Protein AF-A0A843Z276-F1 (afdb_monomer)

Mean predicted aligned error: 17.11 Å

Secondary structure (DSSP, 8-state):
--HHHHHHHHHHHTT--HHHHHHHTTS-HHHHHHHHTTSSPPPHHHHHHHHHHHT--HHHHHTTS-THHHHHHHHHHHHHHHHHHHHHHHHHHHHHHHHHHHHHHHHHHHT-HHHHTT-TT------B-PPPSS--EEEEEEEEEEE-TTS-EEEEEEEEEEEPPEEEEEESSTTS-EEEEEE--S-PPTTEEEP-

Solvent-accessible surface area (backbone atoms only — not comparable to full-atom values): 11685 Å² total; per-residue (Å²): 130,55,72,17,54,55,51,47,51,52,36,54,75,68,72,48,51,61,59,53,52,12,61,76,69,75,47,51,45,65,58,47,52,30,29,43,67,62,75,44,81,75,52,74,71,51,47,55,51,47,25,68,73,67,71,49,66,56,71,68,57,55,68,73,50,66,66,64,65,61,48,54,54,50,50,58,59,47,51,61,53,50,52,57,50,52,53,51,53,52,51,52,54,53,49,53,52,52,51,52,52,50,53,54,54,50,24,63,74,66,67,36,64,79,53,49,73,73,35,88,85,61,79,88,75,76,58,56,63,80,76,73,97,73,68,64,62,44,84,41,69,31,32,37,57,49,67,46,101,84,72,52,75,46,81,42,84,44,79,40,78,41,56,43,68,46,80,34,60,29,31,58,48,96,86,69,48,62,50,82,43,79,40,86,49,85,77,84,67,89,56,54,49,74,69,128

Radius of gyration: 43.84 Å; Cα contacts (8 Å, |Δi|>4): 193; chains: 1; bounding box: 76×53×104 Å

Organism: Leuconostoc mesenteroides (NCBI:txid1245)

InterPro domains:
  IPR001387 Cro/C1-type, helix-turn-helix domain [PF01381] (7-59)
  IPR001387 Cro/C1-type, helix-turn-helix domain [PS50943] (7-62)
  IPR001387 Cro/C1-type, helix-turn-helix domain [SM00530] (6-61)
  IPR001387 Cro/C1-type, helix-turn-helix domain [cd00093] (4-59)
  IPR010982 Lambda repressor-like, DNA-binding domain superfamily [G3DSA:1.10.260.40] (3-91)
  IPR010982 Lambda repressor-like, DNA-binding domain superfamily [SSF47413] (1-65)

Structure (mmCIF, N/CA/C/O backbone):
data_AF-A0A843Z276-F1
#
_entry.id   AF-A0A843Z276-F1
#
loop_
_atom_site.group_PDB
_atom_site.id
_atom_site.type_symbol
_atom_site.label_atom_id
_atom_site.label_alt_id
_atom_site.label_comp_id
_atom_site.label_asym_id
_atom_site.label_entity_id
_atom_site.label_seq_id
_atom_site.pdbx_PDB_ins_code
_atom_site.Cartn_x
_atom_site.Cartn_y
_atom_site.Cartn_z
_atom_site.occupancy
_atom_site.B_iso_or_equiv
_atom_site.auth_seq_id
_atom_site.auth_comp_id
_atom_site.auth_asym_id
_atom_site.auth_atom_id
_atom_site.pdbx_PDB_model_num
ATOM 1 N N . MET A 1 1 ? -23.378 10.997 48.181 1.00 51.12 1 MET A N 1
ATOM 2 C CA . MET A 1 1 ? -24.347 9.893 48.006 1.00 51.12 1 MET A CA 1
ATOM 3 C C . MET A 1 1 ? -23.808 9.032 46.883 1.00 51.12 1 MET A C 1
ATOM 5 O O . MET A 1 1 ? -23.080 9.591 46.081 1.00 51.12 1 MET A O 1
ATOM 9 N N . GLU A 1 2 ? -24.049 7.722 46.901 1.00 70.19 2 GLU A N 1
ATOM 10 C CA . GLU A 1 2 ? -23.648 6.828 45.801 1.00 70.19 2 GLU A CA 1
ATOM 11 C C . GLU A 1 2 ? -24.854 6.534 44.889 1.00 70.19 2 GLU A C 1
ATOM 13 O O . GLU A 1 2 ? -25.987 6.438 45.377 1.00 70.19 2 GLU A O 1
ATOM 18 N N . LEU A 1 3 ? -24.615 6.335 43.589 1.00 75.62 3 LEU A N 1
ATOM 19 C CA . LEU A 1 3 ? -25.627 6.187 42.538 1.00 75.62 3 LEU A CA 1
ATOM 20 C C . LEU A 1 3 ? -26.667 5.111 42.880 1.00 75.62 3 LEU A C 1
ATOM 22 O O . LEU A 1 3 ? -27.866 5.315 42.674 1.00 75.62 3 LEU A O 1
ATOM 26 N N . GLY A 1 4 ? -26.228 3.991 43.462 1.00 82.25 4 GLY A N 1
ATOM 27 C CA . GLY A 1 4 ? -27.093 2.904 43.918 1.00 82.25 4 GLY A CA 1
ATOM 28 C C . GLY A 1 4 ? -28.102 3.311 44.994 1.00 82.25 4 GLY A C 1
ATOM 29 O O . GLY A 1 4 ? -29.259 2.883 44.959 1.00 82.25 4 GLY A O 1
ATOM 30 N N . GLN A 1 5 ? -27.719 4.206 45.909 1.00 82.00 5 GLN A N 1
ATOM 31 C CA . GLN A 1 5 ? -28.633 4.725 46.932 1.00 82.00 5 GLN A CA 1
ATOM 32 C C . GLN A 1 5 ? -29.703 5.618 46.302 1.00 82.00 5 GLN A C 1
ATOM 34 O O . GLN A 1 5 ? -30.885 5.467 46.607 1.00 82.00 5 GLN A O 1
ATOM 39 N N . LYS A 1 6 ? -29.313 6.474 45.353 1.00 80.62 6 LYS A N 1
ATOM 40 C CA . LYS A 1 6 ? -30.244 7.353 44.634 1.00 80.62 6 LYS A CA 1
ATOM 41 C C . LYS A 1 6 ? -31.235 6.558 43.777 1.00 80.62 6 LYS A C 1
ATOM 43 O O . LYS A 1 6 ? -32.430 6.840 43.779 1.00 80.62 6 LYS A O 1
ATOM 48 N N . LEU A 1 7 ? -30.762 5.499 43.116 1.00 85.00 7 LEU A N 1
ATOM 49 C CA . LEU A 1 7 ? -31.598 4.528 42.397 1.00 85.00 7 LEU A CA 1
ATOM 50 C C . LEU A 1 7 ? -32.657 3.900 43.308 1.00 85.00 7 LEU A C 1
ATOM 52 O O . LEU A 1 7 ? -33.837 3.835 42.949 1.00 85.00 7 LEU A O 1
ATOM 56 N N . LYS A 1 8 ? -32.248 3.479 44.507 1.00 87.69 8 LYS A N 1
ATOM 57 C CA . LYS A 1 8 ? -33.144 2.893 45.505 1.00 87.69 8 LYS A CA 1
ATOM 58 C C . LYS A 1 8 ? -34.186 3.898 45.998 1.00 87.69 8 LYS A C 1
ATOM 60 O O . LYS A 1 8 ? -35.357 3.540 46.113 1.00 87.69 8 LYS A O 1
ATOM 65 N N . GLU A 1 9 ? -33.789 5.141 46.254 1.00 85.50 9 GLU A N 1
ATOM 66 C CA . GLU A 1 9 ? -34.693 6.225 46.654 1.00 85.50 9 GLU A CA 1
ATOM 67 C C . GLU A 1 9 ? -35.736 6.525 45.570 1.00 85.50 9 GLU A C 1
ATOM 69 O O . GLU A 1 9 ? -36.935 6.518 45.855 1.00 85.50 9 GLU A O 1
ATOM 74 N N . CYS A 1 10 ? -35.312 6.687 44.313 1.00 84.62 10 CYS A N 1
ATOM 75 C CA . CYS A 1 10 ? -36.219 6.907 43.186 1.00 84.62 10 CYS A CA 1
ATOM 76 C C . CYS A 1 10 ? -37.170 5.718 42.969 1.00 84.62 10 CYS A C 1
ATOM 78 O O . CYS A 1 10 ? -38.363 5.912 42.733 1.00 84.62 10 CYS A O 1
ATOM 80 N N . ARG A 1 11 ? -36.686 4.475 43.111 1.00 88.56 11 ARG A N 1
ATOM 81 C CA . ARG A 1 11 ? -37.543 3.281 43.029 1.00 88.56 11 ARG A CA 1
ATOM 82 C C . ARG A 1 11 ? -38.636 3.293 44.096 1.00 88.56 11 ARG A C 1
ATOM 84 O O . ARG A 1 11 ? -39.786 2.954 43.807 1.00 88.56 11 ARG A O 1
ATOM 91 N N . LEU A 1 12 ? -38.267 3.629 45.332 1.00 87.62 12 LEU A N 1
ATOM 92 C CA . LEU A 1 12 ? -39.202 3.695 46.452 1.00 87.62 12 LEU A CA 1
ATOM 93 C C . LEU A 1 12 ? -40.209 4.834 46.267 1.00 87.62 12 LEU A C 1
ATOM 95 O O . LEU A 1 12 ? -41.389 4.624 46.531 1.00 87.62 12 LEU A O 1
ATOM 99 N N . ALA A 1 13 ? -39.787 5.981 45.730 1.00 86.12 13 ALA A N 1
ATOM 100 C CA . ALA A 1 13 ? -40.683 7.087 45.388 1.00 86.12 13 ALA A CA 1
ATOM 101 C C . ALA A 1 13 ? -41.743 6.693 44.339 1.00 86.12 13 ALA A C 1
ATOM 103 O O . ALA A 1 13 ? -42.885 7.142 44.410 1.00 86.12 13 ALA A O 1
ATOM 104 N N . LEU A 1 14 ? -41.396 5.798 43.410 1.00 85.19 14 LEU A N 1
ATOM 105 C CA . LEU A 1 14 ? -42.323 5.226 42.426 1.00 85.19 14 LEU A CA 1
ATOM 106 C C . LEU A 1 14 ? -43.151 4.040 42.960 1.00 85.19 14 LEU A C 1
ATOM 108 O O . LEU A 1 14 ? -43.940 3.464 42.212 1.00 85.19 14 LEU A O 1
ATOM 112 N N . ASN A 1 15 ? -42.989 3.653 44.232 1.00 89.56 15 ASN A N 1
ATOM 113 C CA . ASN A 1 15 ? -43.647 2.496 44.859 1.00 89.56 15 ASN A CA 1
ATOM 114 C C . ASN A 1 15 ? -43.441 1.167 44.106 1.00 89.56 15 ASN A C 1
ATOM 116 O O . ASN A 1 15 ? -44.320 0.303 44.079 1.00 89.56 15 ASN A O 1
ATOM 120 N N . LYS A 1 16 ? -42.268 0.977 43.492 1.00 88.75 16 LYS A N 1
ATOM 121 C CA . LYS A 1 16 ? -41.935 -0.243 42.742 1.00 88.75 16 LYS A CA 1
ATOM 122 C C . LYS A 1 16 ? -41.046 -1.174 43.560 1.00 88.75 16 LYS A C 1
ATOM 124 O O . LYS A 1 16 ? -40.149 -0.753 44.291 1.00 88.75 16 LYS A O 1
ATOM 129 N N . THR A 1 17 ? -41.237 -2.476 43.399 1.00 93.25 17 THR A N 1
ATOM 130 C CA . THR A 1 17 ? -40.299 -3.493 43.898 1.00 93.25 17 THR A CA 1
ATOM 131 C C . THR A 1 17 ? -39.101 -3.635 42.954 1.00 93.25 17 THR A C 1
ATOM 133 O O . THR A 1 17 ? -39.193 -3.313 41.769 1.00 93.25 17 THR A O 1
ATOM 136 N N . GLN A 1 18 ? -37.978 -4.169 43.448 1.00 91.31 18 GLN A N 1
ATOM 137 C CA . GLN A 1 18 ? -36.813 -4.479 42.601 1.00 91.31 18 GLN A CA 1
ATOM 138 C C . GLN A 1 18 ? -37.179 -5.411 41.433 1.00 91.31 18 GLN A C 1
ATOM 140 O O . GLN A 1 18 ? -36.655 -5.260 40.338 1.00 91.31 18 GLN A O 1
ATOM 145 N N . GLN A 1 19 ? -38.106 -6.354 41.651 1.00 92.38 19 GLN A N 1
ATOM 146 C CA . GLN A 1 19 ? -38.583 -7.268 40.608 1.00 92.38 19 GLN A CA 1
ATOM 147 C C . GLN A 1 19 ? -39.363 -6.529 39.512 1.00 92.38 19 GLN A C 1
ATOM 149 O O . GLN A 1 19 ? -39.184 -6.821 38.333 1.00 92.38 19 GLN A O 1
ATOM 154 N N . GLN A 1 20 ? -40.216 -5.574 39.889 1.00 90.62 20 GLN A N 1
ATOM 155 C CA . GLN A 1 20 ? -40.997 -4.783 38.933 1.00 90.62 20 GLN A CA 1
ATOM 156 C C . GLN A 1 20 ? -40.095 -3.873 38.099 1.00 90.62 20 GLN A C 1
ATOM 158 O O . GLN A 1 20 ? -40.169 -3.914 36.878 1.00 90.62 20 GLN A O 1
ATOM 163 N N . MET A 1 21 ? -39.174 -3.149 38.743 1.00 90.25 21 MET A N 1
ATOM 164 C CA . MET A 1 21 ? -38.175 -2.334 38.044 1.00 90.25 21 MET A CA 1
ATOM 165 C C . MET A 1 21 ? -37.323 -3.181 37.088 1.00 90.25 21 MET A C 1
ATOM 167 O O . MET A 1 21 ? -37.117 -2.793 35.946 1.00 90.25 21 MET A O 1
ATOM 171 N N . ALA A 1 22 ? -36.872 -4.360 37.524 1.00 91.19 22 ALA A N 1
ATOM 172 C CA . ALA A 1 22 ? -36.110 -5.269 36.674 1.00 91.19 22 ALA A CA 1
ATOM 173 C C . ALA A 1 22 ? -36.910 -5.727 35.442 1.00 91.19 22 ALA A C 1
ATOM 175 O O . ALA A 1 22 ? -36.378 -5.772 34.338 1.00 91.19 22 ALA A O 1
ATOM 176 N N . THR A 1 23 ? -38.202 -6.012 35.623 1.00 90.75 23 THR A N 1
ATOM 177 C CA . THR A 1 23 ? -39.094 -6.436 34.533 1.00 90.75 23 THR A CA 1
ATOM 178 C C . THR A 1 23 ? -39.313 -5.313 33.516 1.00 90.75 23 THR A C 1
ATOM 180 O O . THR A 1 23 ? -39.267 -5.569 32.317 1.00 90.75 23 THR A O 1
ATOM 183 N N . GLU A 1 24 ? -39.513 -4.079 33.983 1.00 88.25 24 GLU A N 1
ATOM 184 C CA . GLU A 1 24 ? -39.748 -2.898 33.136 1.00 88.25 24 GLU A CA 1
ATOM 185 C C . GLU A 1 24 ? -38.483 -2.444 32.391 1.00 88.25 24 GLU A C 1
ATOM 187 O O . GLU A 1 24 ? -38.569 -1.985 31.258 1.00 88.25 24 GLU A O 1
ATOM 192 N N . LEU A 1 25 ? -37.304 -2.644 32.985 1.00 88.88 25 LEU A N 1
ATOM 193 C CA . LEU A 1 25 ? -36.005 -2.358 32.364 1.00 88.88 25 LEU A CA 1
ATOM 194 C C . LEU A 1 25 ? -35.425 -3.550 31.584 1.00 88.88 25 LEU A C 1
ATOM 196 O O . LEU A 1 25 ? -34.305 -3.470 31.086 1.00 88.88 25 LEU A O 1
ATOM 200 N N . HIS A 1 26 ? -36.158 -4.665 31.494 1.00 90.81 26 HIS A N 1
ATOM 201 C CA . HIS A 1 26 ? -35.722 -5.901 30.832 1.00 90.81 26 HIS A CA 1
ATOM 202 C C . HIS A 1 26 ? -34.376 -6.458 31.335 1.00 90.81 26 HIS A C 1
ATOM 204 O O . HIS A 1 26 ? -33.600 -7.041 30.578 1.00 90.81 26 HIS A O 1
ATOM 210 N N . VAL A 1 27 ? -34.111 -6.325 32.634 1.00 90.25 27 VAL A N 1
ATOM 211 C CA . VAL A 1 27 ? -32.922 -6.869 33.301 1.00 90.25 27 VAL A CA 1
ATOM 212 C C . VAL A 1 27 ? -33.310 -7.865 34.388 1.00 90.25 27 VAL A C 1
ATOM 214 O O . VAL A 1 27 ? -34.478 -8.034 34.737 1.00 90.25 27 VAL A O 1
ATOM 217 N N . THR A 1 28 ? -32.328 -8.567 34.953 1.00 92.19 28 THR A N 1
ATOM 218 C CA . THR A 1 28 ? -32.604 -9.478 36.069 1.00 92.19 28 THR A CA 1
ATOM 219 C C . THR A 1 28 ? -32.754 -8.702 37.378 1.00 92.19 28 THR A C 1
ATOM 221 O O . THR A 1 28 ? -32.118 -7.667 37.590 1.00 92.19 28 THR A O 1
ATOM 224 N N . ARG A 1 29 ? -33.546 -9.232 38.318 1.00 92.75 29 ARG A N 1
ATOM 225 C CA . ARG A 1 29 ? -33.647 -8.666 39.676 1.00 92.75 29 ARG A CA 1
ATOM 226 C C . ARG A 1 29 ? -32.285 -8.574 40.367 1.00 92.75 29 ARG A C 1
ATOM 228 O O . ARG A 1 29 ? -32.046 -7.634 41.121 1.00 92.75 29 ARG A O 1
ATOM 235 N N . GLN A 1 30 ? -31.406 -9.546 40.118 1.00 91.56 30 GLN A N 1
ATOM 236 C CA . GLN A 1 30 ? -30.048 -9.563 40.661 1.00 91.56 30 GLN A CA 1
ATOM 237 C C . GLN A 1 30 ? -29.265 -8.348 40.171 1.00 91.56 30 GLN A C 1
ATOM 239 O O . GLN A 1 30 ? -28.662 -7.670 40.992 1.00 91.56 30 GLN A O 1
ATOM 244 N N . THR A 1 31 ? -29.354 -8.026 38.879 1.00 89.56 31 THR A N 1
ATOM 245 C CA . THR A 1 31 ? -28.714 -6.852 38.277 1.00 89.56 31 THR A CA 1
ATOM 246 C C . THR A 1 31 ? -29.153 -5.555 38.965 1.00 89.56 31 THR A C 1
ATOM 248 O O . THR A 1 31 ? -28.303 -4.784 39.396 1.00 89.56 31 THR A O 1
ATOM 251 N N . VAL A 1 32 ? -30.461 -5.359 39.178 1.00 89.50 32 VAL A N 1
ATOM 252 C CA . VAL A 1 32 ? -30.985 -4.186 39.909 1.00 89.50 32 VAL A CA 1
ATOM 253 C C . VAL A 1 32 ? -30.490 -4.153 41.357 1.00 89.50 32 VAL A C 1
ATOM 255 O O . VAL A 1 32 ? -30.123 -3.095 41.857 1.00 89.50 32 VAL A O 1
ATOM 258 N N . SER A 1 33 ? -30.429 -5.304 42.033 1.00 90.06 33 SER A N 1
ATOM 259 C CA . SER A 1 33 ? -29.882 -5.379 43.393 1.00 90.06 33 SER A CA 1
ATOM 260 C C . SER A 1 33 ? -28.396 -5.024 43.449 1.00 90.06 33 SER A C 1
ATOM 262 O O . SER A 1 33 ? -27.987 -4.363 44.395 1.00 90.06 33 SER A O 1
ATOM 264 N N . HIS A 1 34 ? -27.600 -5.455 42.465 1.00 90.06 34 HIS A N 1
ATOM 265 C CA . HIS A 1 34 ? -26.174 -5.124 42.390 1.00 90.06 34 HIS A CA 1
ATOM 266 C C . HIS A 1 34 ? -25.978 -3.626 42.142 1.00 90.06 34 HIS A C 1
ATOM 268 O O . HIS A 1 34 ? -25.099 -3.023 42.747 1.00 90.06 34 HIS A O 1
ATOM 274 N N . TRP A 1 35 ? -26.830 -3.005 41.319 1.00 88.94 35 TRP A N 1
ATOM 275 C CA . TRP A 1 35 ? -26.813 -1.555 41.116 1.00 88.94 35 TRP A CA 1
ATOM 276 C C . TRP A 1 35 ? -27.173 -0.790 42.392 1.00 88.94 35 TRP A C 1
ATOM 278 O O . TRP A 1 35 ? -26.470 0.143 42.754 1.00 88.94 35 TRP A O 1
ATOM 288 N N . GLU A 1 36 ? -28.227 -1.199 43.109 1.00 86.31 36 GLU A N 1
ATOM 289 C CA . GLU A 1 36 ? -28.635 -0.557 44.372 1.00 86.31 36 GLU A CA 1
ATOM 290 C C . GLU A 1 36 ? -27.591 -0.700 45.494 1.00 86.31 36 GLU A C 1
ATOM 292 O O . GLU A 1 36 ? -27.575 0.118 46.415 1.00 86.31 36 GLU A O 1
ATOM 297 N N . ASN A 1 37 ? -26.730 -1.717 45.415 1.00 86.94 37 ASN A N 1
ATOM 298 C CA . ASN A 1 37 ? -25.652 -1.985 46.369 1.00 86.94 37 ASN A CA 1
ATOM 299 C C . ASN A 1 37 ? -24.275 -1.454 45.918 1.00 86.94 37 ASN A C 1
ATOM 301 O O . ASN A 1 37 ? -23.308 -1.644 46.647 1.00 86.94 37 ASN A O 1
ATOM 305 N N . ASN A 1 38 ? -24.173 -0.816 44.744 1.00 80.00 38 ASN A N 1
ATOM 306 C CA . ASN A 1 38 ? -22.912 -0.387 44.111 1.00 80.00 38 ASN A CA 1
ATOM 307 C C . ASN A 1 38 ? -21.911 -1.522 43.804 1.00 80.00 38 ASN A C 1
ATOM 309 O O . ASN A 1 38 ? -20.729 -1.270 43.585 1.00 80.00 38 ASN A O 1
ATOM 313 N N . ASP A 1 39 ?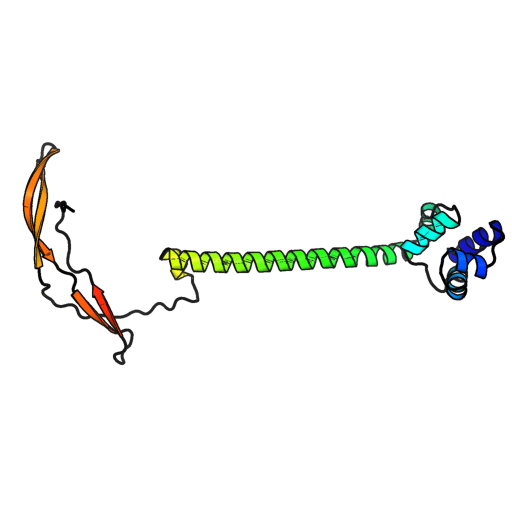 -22.380 -2.769 43.707 1.00 80.50 39 ASP A N 1
ATOM 314 C CA . ASP A 1 39 ? -21.551 -3.921 43.320 1.00 80.50 39 ASP A CA 1
ATOM 315 C C . ASP A 1 39 ? -21.198 -3.893 41.820 1.00 80.50 39 ASP A C 1
ATOM 317 O O . ASP A 1 39 ? -20.228 -4.500 41.366 1.00 80.50 39 ASP A O 1
ATOM 321 N N . THR A 1 40 ? -22.031 -3.253 40.997 1.00 79.50 40 THR A N 1
ATOM 322 C CA . THR A 1 40 ? -21.847 -3.149 39.542 1.00 79.50 40 THR A CA 1
ATOM 323 C C . THR A 1 40 ? -22.499 -1.868 39.036 1.00 79.50 40 THR A C 1
ATOM 325 O O . THR A 1 40 ? -23.516 -1.441 39.577 1.00 79.50 40 THR A O 1
ATOM 328 N N . TYR A 1 41 ? -21.960 -1.281 37.967 1.00 78.69 41 TYR A N 1
ATOM 329 C CA . TYR A 1 41 ? -22.539 -0.099 37.327 1.00 78.69 41 TYR A CA 1
ATOM 330 C C . TYR A 1 41 ? -23.346 -0.474 36.072 1.00 78.69 41 TYR A C 1
ATOM 332 O O . TYR A 1 41 ? -22.947 -1.389 35.342 1.00 78.69 41 TYR A O 1
ATOM 340 N N . PRO A 1 42 ? -24.482 0.195 35.795 1.00 80.88 42 PRO A N 1
ATOM 341 C CA . PRO A 1 42 ? -25.212 0.007 34.546 1.00 80.88 42 PRO A CA 1
ATOM 342 C C . PRO A 1 42 ? -24.379 0.493 33.349 1.00 80.88 42 PRO A C 1
ATOM 344 O O . PRO A 1 42 ? -23.596 1.435 33.469 1.00 80.88 42 PRO A O 1
ATOM 347 N N . SER A 1 43 ? -24.566 -0.129 32.182 1.00 80.50 43 SER A N 1
ATOM 348 C CA . SER A 1 43 ? -23.959 0.344 30.931 1.00 80.50 43 SER A CA 1
ATOM 349 C C . SER A 1 43 ? -24.479 1.734 30.541 1.00 80.50 43 SER A C 1
ATOM 351 O O . SER A 1 43 ? -25.524 2.168 31.027 1.00 80.50 43 SER A O 1
ATOM 353 N N . LEU A 1 44 ? -23.790 2.423 29.621 1.00 76.25 44 LEU A N 1
ATOM 354 C CA . LEU A 1 44 ? -24.199 3.751 29.143 1.00 76.25 44 LEU A CA 1
ATOM 355 C C . LEU A 1 44 ? -25.652 3.782 28.644 1.00 76.25 44 LEU A C 1
ATOM 357 O O . LEU A 1 44 ? -26.422 4.653 29.041 1.00 76.25 44 LEU A O 1
ATOM 361 N N . ASP A 1 45 ? -26.042 2.803 27.830 1.00 79.31 45 ASP A N 1
ATOM 362 C CA . ASP A 1 45 ? -27.408 2.699 27.305 1.00 79.31 45 ASP A CA 1
ATOM 363 C C . ASP A 1 45 ? -28.433 2.487 28.429 1.00 79.31 45 ASP A C 1
ATOM 365 O O . ASP A 1 45 ? -29.542 3.027 28.406 1.00 79.31 45 ASP A O 1
ATOM 369 N N . MET A 1 46 ? -28.046 1.728 29.456 1.00 85.81 46 MET A N 1
ATOM 370 C CA . MET A 1 46 ? -28.909 1.447 30.596 1.00 85.81 46 MET A CA 1
ATOM 371 C C . MET A 1 46 ? -29.039 2.639 31.533 1.00 85.81 46 MET A C 1
ATOM 373 O O . MET A 1 46 ? -30.104 2.858 32.097 1.00 85.81 46 MET A O 1
ATOM 377 N N . LEU A 1 47 ? -28.000 3.459 31.647 1.00 81.38 47 LEU A N 1
ATOM 378 C CA . LEU A 1 47 ? -28.073 4.727 32.357 1.00 81.38 47 LEU A CA 1
ATOM 379 C C . LEU A 1 47 ? -29.053 5.686 31.688 1.00 81.38 47 LEU A C 1
ATOM 381 O O . LEU A 1 47 ? -29.905 6.231 32.378 1.00 81.38 47 LEU A O 1
ATOM 385 N N . VAL A 1 48 ? -28.997 5.845 30.362 1.00 81.00 48 VAL A N 1
ATOM 386 C CA . VAL A 1 48 ? -29.977 6.667 29.626 1.00 81.00 48 VAL A CA 1
ATOM 387 C C . VAL A 1 48 ? -31.399 6.154 29.873 1.00 81.00 48 VAL A C 1
ATOM 389 O O . VAL A 1 48 ? -32.274 6.924 30.261 1.00 81.00 48 VAL A O 1
ATOM 392 N N . THR A 1 49 ? -31.595 4.838 29.773 1.00 84.81 49 THR A N 1
ATOM 393 C CA . THR A 1 49 ? -32.891 4.191 30.034 1.00 84.81 49 THR A CA 1
ATOM 394 C C . THR A 1 49 ? -33.376 4.427 31.469 1.00 84.81 49 THR A C 1
ATOM 396 O O . THR A 1 49 ? -34.553 4.697 31.696 1.00 84.81 49 THR A O 1
ATOM 399 N N . LEU A 1 50 ? -32.474 4.365 32.452 1.00 85.00 50 LEU A N 1
ATOM 400 C CA . LEU A 1 50 ? -32.770 4.668 33.853 1.00 85.00 50 LEU A CA 1
ATOM 401 C C . LEU A 1 50 ? -33.133 6.143 34.056 1.00 85.00 50 LEU A C 1
ATOM 403 O O . LEU A 1 50 ? -34.043 6.420 34.834 1.00 85.00 50 LEU A O 1
ATOM 407 N N . SER A 1 51 ? -32.463 7.067 33.357 1.00 81.00 51 SER A N 1
ATOM 408 C CA . SER A 1 51 ? -32.790 8.503 33.371 1.00 81.00 51 SER A CA 1
ATOM 409 C C . SER A 1 51 ? -34.235 8.730 32.949 1.00 81.00 51 SER A C 1
ATOM 411 O O . SER A 1 51 ? -34.978 9.427 33.638 1.00 81.00 51 SER A O 1
ATOM 413 N N . ASP A 1 52 ? -34.623 8.106 31.836 1.00 81.75 52 ASP A N 1
ATOM 414 C CA . ASP A 1 52 ? -35.949 8.253 31.244 1.00 81.75 52 ASP A CA 1
ATOM 415 C C . ASP A 1 52 ? -37.016 7.574 32.112 1.00 81.75 52 ASP A C 1
ATOM 417 O O . ASP A 1 52 ? -38.093 8.126 32.332 1.00 81.75 52 ASP A O 1
ATOM 421 N N . TYR A 1 53 ? -36.702 6.395 32.65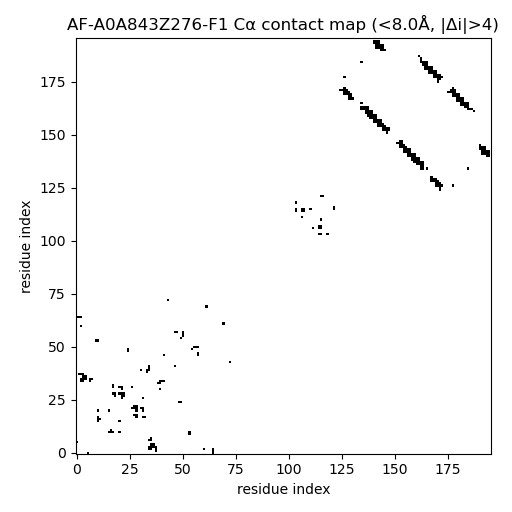9 1.00 83.06 53 TYR A N 1
ATOM 422 C CA . TYR A 1 53 ? -37.616 5.607 33.486 1.00 83.06 53 TYR A CA 1
ATOM 423 C C . TYR A 1 53 ? -37.879 6.234 34.864 1.00 83.06 53 TYR A C 1
ATOM 425 O O . TYR A 1 53 ? -39.007 6.215 35.354 1.00 83.06 53 TYR A O 1
ATOM 433 N N . LEU A 1 54 ? -36.848 6.789 35.509 1.00 79.69 54 LEU A N 1
ATOM 434 C CA . LEU A 1 54 ? -36.938 7.348 36.865 1.00 79.69 54 LEU A CA 1
ATOM 435 C C . LEU A 1 54 ? -37.160 8.866 36.874 1.00 79.69 54 LEU A C 1
ATOM 437 O O . LEU A 1 54 ? -37.393 9.436 37.940 1.00 79.69 54 LEU A O 1
ATOM 441 N N . GLY A 1 55 ? -37.096 9.523 35.712 1.00 71.25 55 GLY A N 1
ATOM 442 C CA . GLY A 1 55 ? -37.392 10.946 35.554 1.00 71.25 55 GLY A CA 1
ATOM 443 C C . GLY A 1 55 ? -36.376 11.885 36.212 1.00 71.25 55 GLY A C 1
ATOM 444 O O . GLY A 1 55 ? -36.709 13.037 36.491 1.00 71.25 55 GLY A O 1
ATOM 445 N N . PHE A 1 56 ? -35.150 11.421 36.482 1.00 70.81 56 PHE A N 1
ATOM 446 C CA . PHE A 1 56 ? -34.069 12.267 36.995 1.00 70.81 56 PHE A CA 1
ATOM 447 C C . PHE A 1 56 ? -33.076 12.620 35.884 1.00 70.81 56 PHE A C 1
ATOM 449 O O . PHE A 1 56 ? -32.795 11.813 35.000 1.00 70.81 56 PHE A O 1
ATOM 456 N N . SER A 1 57 ? -32.515 13.833 35.942 1.00 64.56 57 SER A N 1
ATOM 457 C CA . SER A 1 57 ? -31.422 14.221 35.048 1.00 64.56 57 SER A CA 1
ATOM 458 C C . SER A 1 57 ? -30.153 13.483 35.459 1.00 64.56 57 SER A C 1
ATOM 460 O O . SER A 1 57 ? -29.613 13.697 36.550 1.00 64.56 57 SER A O 1
ATOM 462 N N . LEU A 1 58 ? -29.667 12.605 34.584 1.00 64.62 58 LEU A N 1
ATOM 463 C CA . LEU A 1 58 ? -28.413 11.898 34.811 1.00 64.62 58 LEU A CA 1
ATOM 464 C C . LEU A 1 58 ? -27.235 12.864 35.008 1.00 64.62 58 LEU A C 1
ATOM 466 O O . LEU A 1 58 ? -26.316 12.576 35.767 1.00 64.62 58 LEU A O 1
ATOM 470 N N . ASP A 1 59 ? -27.303 14.038 34.379 1.00 58.84 59 ASP A N 1
ATOM 471 C CA . ASP A 1 59 ? -26.248 15.050 34.362 1.00 58.84 59 ASP A CA 1
ATOM 472 C C . ASP A 1 59 ? -26.022 15.706 35.739 1.00 58.84 59 ASP A C 1
ATOM 474 O O . ASP A 1 59 ? -24.898 16.068 36.072 1.00 58.84 59 ASP A O 1
ATOM 478 N N . THR A 1 60 ? -27.051 15.811 36.591 1.00 59.62 60 THR A N 1
ATOM 479 C CA . THR A 1 60 ? -26.882 16.308 37.973 1.00 59.62 60 THR A CA 1
ATOM 480 C C . THR A 1 60 ? -26.359 15.235 38.921 1.00 59.62 60 THR A C 1
ATOM 482 O O . THR A 1 60 ? -25.687 15.556 39.891 1.00 59.62 60 THR A O 1
ATOM 485 N N . THR A 1 61 ? -26.626 13.961 38.630 1.00 60.91 61 THR A N 1
ATOM 486 C CA . THR A 1 61 ? -26.193 12.827 39.462 1.00 60.91 61 THR A CA 1
ATOM 487 C C . THR A 1 61 ? -24.758 12.406 39.140 1.00 60.91 61 THR A C 1
ATOM 489 O O . THR A 1 61 ? -23.963 12.193 40.046 1.00 60.91 61 THR A O 1
ATOM 492 N N . LEU A 1 62 ? -24.392 12.378 37.855 1.00 61.00 62 LEU A N 1
ATOM 493 C CA . LEU A 1 62 ? -23.035 12.085 37.381 1.00 61.00 62 LEU A CA 1
ATOM 494 C C . LEU A 1 62 ? -22.010 13.170 37.741 1.00 61.00 62 LEU A C 1
ATOM 496 O O . LEU A 1 62 ? -20.823 12.883 37.825 1.00 61.00 62 LEU A O 1
ATOM 500 N N . LYS A 1 63 ? -22.438 14.429 37.908 1.00 56.94 63 LYS A N 1
ATOM 501 C CA . LYS A 1 63 ? -21.539 15.534 38.285 1.00 56.94 63 LYS A CA 1
ATOM 502 C C . LYS A 1 63 ? -21.142 15.512 39.764 1.00 56.94 63 LYS A C 1
ATOM 504 O O . LYS A 1 63 ? -20.115 16.092 40.104 1.00 56.94 63 LYS A O 1
ATOM 509 N N . GLU A 1 64 ? -21.933 14.869 40.623 1.00 59.84 64 GLU A N 1
ATOM 510 C CA . GLU A 1 64 ? -21.658 14.758 42.064 1.00 59.84 64 GLU A CA 1
ATOM 511 C C . GLU A 1 64 ? -20.755 13.558 42.406 1.00 59.84 64 GLU A C 1
ATOM 513 O O . GLU A 1 64 ? -20.021 13.609 43.392 1.00 59.84 64 GLU A O 1
ATOM 518 N N . GLU A 1 65 ? -20.753 12.510 41.577 1.00 56.31 65 GLU A N 1
ATOM 519 C CA . GLU A 1 65 ? -19.953 11.292 41.756 1.00 56.31 65 GLU A CA 1
ATOM 520 C C . GLU A 1 65 ? -18.827 11.245 40.709 1.00 56.31 65 GLU A C 1
ATOM 522 O O . GLU A 1 65 ? -19.033 10.920 39.543 1.00 56.31 65 GLU A O 1
ATOM 527 N N . GLY A 1 66 ? -17.634 11.676 41.124 1.00 57.59 66 GLY A N 1
ATOM 528 C CA . GLY A 1 66 ? -16.505 12.030 40.263 1.00 57.59 66 GLY A CA 1
ATOM 529 C C . GLY A 1 66 ? -16.001 10.978 39.260 1.00 57.59 66 GLY A C 1
ATOM 530 O O . GLY A 1 66 ? -16.100 9.774 39.462 1.00 57.59 66 GLY A O 1
ATOM 531 N N . THR A 1 67 ? -15.413 11.523 38.186 1.00 58.09 67 THR A N 1
ATOM 532 C CA . THR A 1 67 ? -14.374 11.030 37.246 1.00 58.09 67 THR A CA 1
ATOM 533 C C . THR A 1 67 ? -14.360 9.567 36.783 1.00 58.09 67 THR A C 1
ATOM 535 O O . THR A 1 67 ? -14.292 9.339 35.577 1.00 58.09 67 THR A O 1
ATOM 538 N N . ASP A 1 68 ? -14.451 8.575 37.662 1.00 61.06 68 ASP A N 1
ATOM 539 C CA . ASP A 1 68 ? -14.135 7.174 37.343 1.00 61.06 68 ASP A CA 1
ATOM 540 C C . ASP A 1 68 ? -15.187 6.524 36.428 1.00 61.06 68 ASP A C 1
ATOM 542 O O . ASP A 1 68 ? -14.863 5.806 35.475 1.00 61.06 68 ASP A O 1
ATOM 546 N N . MET A 1 69 ? -16.465 6.835 36.652 1.00 64.62 69 MET A N 1
ATOM 547 C CA . MET A 1 69 ? -17.567 6.357 35.814 1.00 64.62 69 MET A CA 1
ATOM 548 C C . MET A 1 69 ? -17.520 6.984 34.414 1.00 64.62 69 MET A C 1
ATOM 550 O O . MET A 1 69 ? -17.634 6.286 33.403 1.00 64.62 69 MET A O 1
ATOM 554 N N . ILE A 1 70 ? -17.274 8.294 34.348 1.00 65.62 70 ILE A N 1
ATOM 555 C CA . ILE A 1 70 ? -17.138 9.050 33.097 1.00 65.62 70 ILE A CA 1
ATOM 556 C C . ILE A 1 70 ? -15.925 8.553 32.294 1.00 65.62 70 ILE A C 1
ATOM 558 O O . ILE A 1 70 ? -15.994 8.449 31.067 1.00 65.62 70 ILE A O 1
ATOM 562 N N . ASP A 1 71 ? -14.838 8.180 32.966 1.00 66.81 71 ASP A N 1
ATOM 563 C CA . ASP A 1 71 ? -13.641 7.634 32.330 1.00 66.81 71 ASP A CA 1
ATOM 564 C C . ASP A 1 71 ? -13.868 6.241 31.737 1.00 66.81 71 ASP A C 1
ATOM 566 O O . ASP A 1 71 ? -13.369 5.956 30.642 1.00 66.81 71 ASP A O 1
ATOM 570 N N . SER A 1 72 ? -14.658 5.387 32.397 1.00 67.81 72 SER A N 1
ATOM 571 C CA . SER A 1 72 ? -15.027 4.070 31.858 1.00 67.81 72 SER A CA 1
ATOM 572 C C . SER A 1 72 ? -15.872 4.188 30.580 1.00 67.81 72 SER A C 1
ATOM 574 O O . SER A 1 72 ? -15.556 3.561 29.565 1.00 67.81 72 SER A O 1
ATOM 576 N N . ILE A 1 73 ? -16.845 5.103 30.578 1.00 68.88 73 ILE A N 1
ATOM 577 C CA . ILE A 1 73 ? -17.696 5.423 29.425 1.00 68.88 73 ILE A CA 1
ATOM 578 C C . ILE A 1 73 ? -16.856 6.000 28.275 1.00 68.88 73 ILE A C 1
ATOM 580 O O . ILE A 1 73 ? -16.952 5.566 27.124 1.00 68.88 73 ILE A O 1
ATOM 584 N N . ASN A 1 74 ? -15.971 6.956 28.569 1.00 68.31 74 ASN A N 1
ATOM 585 C CA . ASN A 1 74 ? -15.087 7.541 27.561 1.00 68.31 74 ASN A CA 1
ATOM 586 C C . ASN A 1 74 ? -14.103 6.513 26.978 1.00 68.31 74 ASN A C 1
ATOM 588 O O . ASN A 1 74 ? -13.763 6.584 25.790 1.00 68.31 74 ASN A O 1
ATOM 592 N N . LYS A 1 75 ? -13.655 5.526 27.764 1.00 68.94 75 LYS A N 1
ATOM 593 C CA . LYS A 1 75 ? -12.803 4.428 27.279 1.00 68.94 75 LYS A CA 1
ATOM 594 C C . LYS A 1 75 ? -13.505 3.572 26.225 1.00 68.94 75 LYS A C 1
ATOM 596 O O . LYS A 1 75 ? -12.900 3.295 25.187 1.00 68.94 75 LYS A O 1
ATOM 601 N N . GLU A 1 76 ? -14.771 3.218 26.429 1.00 67.88 76 GLU A N 1
ATOM 602 C CA . GLU A 1 76 ? -15.541 2.437 25.450 1.00 67.88 76 GLU A CA 1
ATOM 603 C C . GLU A 1 76 ? -15.783 3.222 24.151 1.00 67.88 76 GLU A C 1
ATOM 605 O O . GLU A 1 76 ? -15.546 2.718 23.048 1.00 67.88 76 GLU A O 1
ATOM 610 N N . LEU A 1 77 ? -16.131 4.508 24.257 1.00 67.62 77 LEU A N 1
ATOM 611 C CA . LEU A 1 77 ? -16.352 5.375 23.093 1.00 67.62 77 LEU A CA 1
ATOM 612 C C . LEU A 1 77 ? -15.064 5.643 22.295 1.00 67.62 77 LEU A C 1
ATOM 614 O O . LEU A 1 77 ? -15.083 5.764 21.062 1.00 67.62 77 LEU A O 1
ATOM 618 N N . THR A 1 78 ? -13.921 5.752 22.975 1.00 64.25 78 THR A N 1
ATOM 619 C CA . THR A 1 78 ? -12.627 5.982 22.315 1.00 64.25 78 THR A CA 1
ATOM 620 C C . THR A 1 78 ? -12.074 4.722 21.653 1.00 64.25 78 THR A C 1
ATOM 622 O O . THR A 1 78 ? -11.441 4.843 20.599 1.00 64.25 78 THR A O 1
ATOM 625 N N . ALA A 1 79 ? -12.355 3.527 22.181 1.00 65.62 79 ALA A N 1
ATOM 626 C CA . ALA A 1 79 ? -11.953 2.257 21.574 1.00 65.62 79 ALA A CA 1
ATOM 627 C C . ALA A 1 79 ? -12.541 2.076 20.160 1.00 65.62 79 ALA A C 1
ATOM 629 O O . ALA A 1 79 ? -11.798 1.818 19.207 1.00 65.62 79 ALA A O 1
ATOM 630 N N . GLY A 1 80 ? -13.841 2.336 19.978 1.00 71.12 80 GLY A N 1
ATOM 631 C CA . GLY A 1 80 ? -14.491 2.259 18.661 1.00 71.12 80 GLY A CA 1
ATOM 632 C C . GLY A 1 80 ? -13.953 3.280 17.645 1.00 71.12 80 GLY A C 1
ATOM 633 O O . GLY A 1 80 ? -13.801 2.983 16.456 1.00 71.12 80 GLY A O 1
ATOM 634 N N . LYS A 1 81 ? -13.587 4.486 18.104 1.00 75.12 81 LYS A N 1
ATOM 635 C CA . LYS A 1 81 ? -12.986 5.530 17.249 1.00 75.12 81 LYS A CA 1
ATOM 636 C C . LYS A 1 81 ? -11.552 5.190 16.828 1.00 75.12 81 LYS A C 1
ATOM 638 O O . LYS A 1 81 ? -11.156 5.518 15.708 1.00 75.12 81 LYS A O 1
ATOM 643 N N . ARG A 1 82 ? -10.774 4.524 17.691 1.00 77.31 82 ARG A N 1
ATO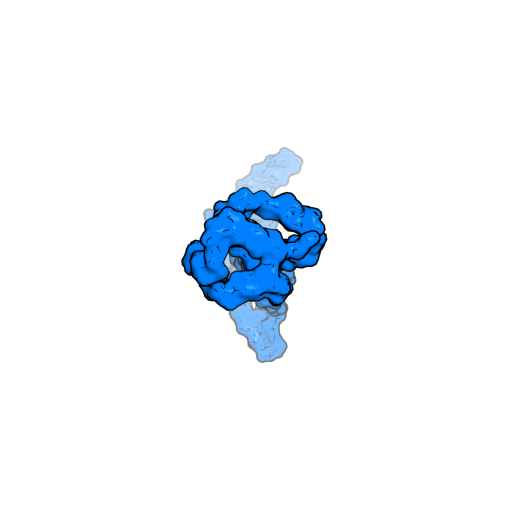M 644 C CA . ARG A 1 82 ? -9.402 4.074 17.388 1.00 77.31 82 ARG A CA 1
ATOM 645 C C . ARG A 1 82 ? -9.383 3.009 16.294 1.00 77.31 82 ARG A C 1
ATOM 647 O O . ARG A 1 82 ? -8.580 3.126 15.374 1.00 77.31 82 ARG A O 1
ATOM 654 N N . TYR A 1 83 ? -10.314 2.053 16.329 1.00 84.81 83 TYR A N 1
ATOM 655 C CA . TYR A 1 83 ? -10.452 1.035 15.282 1.00 84.81 83 TYR A CA 1
ATOM 656 C C . TYR A 1 83 ? -10.668 1.659 13.895 1.00 84.81 83 TYR A C 1
ATOM 658 O O . TYR A 1 83 ? -9.927 1.364 12.959 1.00 84.81 83 TYR A O 1
ATOM 666 N N . LYS A 1 84 ? -11.613 2.604 13.774 1.00 85.00 84 LYS A N 1
ATOM 667 C CA . LYS A 1 84 ? -11.876 3.294 12.499 1.00 85.00 84 LYS A CA 1
ATOM 668 C C . LYS A 1 84 ? -10.649 4.042 11.972 1.00 85.00 84 LYS A C 1
ATOM 670 O O . LYS A 1 84 ? -10.401 4.009 10.770 1.00 85.00 84 LYS A O 1
ATOM 675 N N . LYS A 1 85 ? -9.865 4.683 12.850 1.00 88.69 85 LYS A N 1
ATOM 676 C CA . LYS A 1 85 ? -8.616 5.360 12.455 1.00 88.69 85 LYS A CA 1
ATOM 677 C C . LYS A 1 85 ? -7.573 4.380 11.918 1.00 88.69 85 LYS A C 1
ATOM 679 O O . LYS A 1 85 ? -6.991 4.657 10.877 1.00 88.69 85 LYS A O 1
ATOM 684 N N . ILE A 1 86 ? -7.373 3.244 12.587 1.00 90.88 86 ILE A N 1
ATOM 685 C CA . ILE A 1 86 ? -6.409 2.220 12.154 1.00 90.88 86 ILE A CA 1
ATOM 686 C C . ILE A 1 86 ? -6.813 1.642 10.793 1.00 90.88 86 ILE A C 1
ATOM 688 O O . ILE A 1 86 ? -5.980 1.552 9.896 1.00 90.88 86 ILE A O 1
ATOM 692 N N . VAL A 1 87 ? -8.096 1.319 10.599 1.00 93.06 87 VAL A N 1
ATOM 693 C CA . VAL A 1 87 ? -8.600 0.813 9.310 1.00 93.06 87 VAL A CA 1
ATOM 694 C C . VAL A 1 87 ? -8.375 1.830 8.189 1.00 93.06 87 VAL A C 1
ATOM 696 O O . VAL A 1 87 ? -7.896 1.462 7.119 1.00 93.06 87 VAL A O 1
ATOM 699 N N . TRP A 1 88 ? -8.644 3.115 8.436 1.00 94.69 88 TRP A N 1
ATOM 700 C CA . TRP A 1 88 ? -8.372 4.177 7.462 1.00 94.69 88 TRP A CA 1
ATOM 701 C C . TRP A 1 88 ? -6.883 4.321 7.141 1.00 94.69 88 TRP A C 1
ATOM 703 O O . TRP A 1 88 ? -6.522 4.464 5.976 1.00 94.69 88 TRP A O 1
ATOM 713 N N . GLN A 1 89 ? -6.012 4.245 8.148 1.00 93.75 89 GLN A N 1
ATOM 714 C CA . GLN A 1 89 ? -4.562 4.300 7.944 1.00 93.75 89 GLN A CA 1
ATOM 715 C C . GLN A 1 89 ? -4.065 3.131 7.086 1.00 93.75 89 GLN A C 1
ATOM 717 O O . GLN A 1 89 ? -3.298 3.347 6.149 1.00 93.75 89 GLN A O 1
ATOM 722 N N . LEU A 1 90 ? -4.543 1.912 7.350 1.00 95.31 90 LEU A N 1
ATOM 723 C CA . LEU A 1 90 ? -4.201 0.733 6.552 1.00 95.31 90 LEU A CA 1
ATOM 724 C C . LEU A 1 90 ? -4.736 0.833 5.117 1.00 95.31 90 LEU A C 1
ATOM 726 O O . LEU A 1 90 ? -4.021 0.489 4.179 1.00 95.31 90 LEU A O 1
ATOM 730 N N . ALA A 1 91 ? -5.951 1.353 4.928 1.00 95.56 91 ALA A N 1
ATOM 731 C CA . ALA A 1 91 ? -6.534 1.554 3.603 1.00 95.56 91 ALA A CA 1
ATOM 732 C C . ALA A 1 91 ? -5.743 2.574 2.765 1.00 95.56 91 ALA A C 1
ATOM 734 O O . ALA A 1 91 ? -5.495 2.340 1.583 1.00 95.56 91 ALA A O 1
ATOM 735 N N . ILE A 1 92 ? -5.295 3.677 3.377 1.00 96.38 92 ILE A N 1
ATOM 736 C CA . ILE A 1 92 ? -4.440 4.675 2.715 1.00 96.38 92 ILE A CA 1
ATOM 737 C C . ILE A 1 92 ? -3.106 4.046 2.305 1.00 96.38 92 ILE A C 1
ATOM 739 O O . ILE A 1 92 ? -2.651 4.248 1.181 1.00 96.38 92 ILE A O 1
ATOM 743 N N . LEU A 1 93 ? -2.499 3.255 3.190 1.00 96.12 93 LEU A N 1
ATOM 744 C CA . LEU A 1 93 ? -1.210 2.615 2.933 1.00 96.12 93 LEU A CA 1
ATOM 745 C C . LEU A 1 93 ? -1.312 1.570 1.809 1.00 96.12 93 LEU A C 1
ATOM 747 O O . LEU A 1 93 ? -0.470 1.546 0.912 1.00 96.12 93 LEU A O 1
ATOM 751 N N . ALA A 1 94 ? -2.385 0.774 1.794 1.00 95.62 94 ALA A N 1
ATOM 752 C CA . ALA A 1 94 ? -2.673 -0.167 0.713 1.00 95.62 94 ALA A CA 1
ATOM 753 C C . ALA A 1 94 ? -2.931 0.548 -0.624 1.00 95.62 94 ALA A C 1
ATOM 755 O O . ALA A 1 94 ? -2.404 0.142 -1.658 1.00 95.62 94 ALA A O 1
ATOM 756 N N . SER A 1 95 ? -3.691 1.646 -0.606 1.00 95.62 95 SER A N 1
ATOM 757 C CA . SER A 1 95 ? -3.954 2.463 -1.796 1.00 95.62 95 SER A CA 1
ATOM 758 C C . SER A 1 95 ? -2.670 3.075 -2.368 1.00 95.62 95 SER A C 1
ATOM 760 O O . SER A 1 95 ? -2.419 2.979 -3.569 1.00 95.62 95 SER A O 1
ATOM 762 N N . ALA A 1 96 ? -1.800 3.622 -1.512 1.00 95.69 96 ALA A N 1
ATOM 763 C CA . ALA A 1 96 ? -0.505 4.161 -1.926 1.00 95.69 96 ALA A CA 1
ATOM 764 C C . ALA A 1 96 ? 0.395 3.084 -2.556 1.00 95.69 96 ALA A C 1
ATOM 766 O O . ALA A 1 96 ? 1.059 3.339 -3.561 1.00 95.69 96 ALA A O 1
ATOM 767 N N . PHE A 1 97 ? 0.377 1.865 -2.011 1.00 94.44 97 PHE A N 1
ATOM 768 C CA . PHE A 1 97 ? 1.116 0.735 -2.571 1.00 94.44 97 PHE A CA 1
ATOM 769 C C . PHE A 1 97 ? 0.588 0.318 -3.953 1.00 94.44 97 PHE A C 1
ATOM 771 O O . PHE A 1 97 ? 1.370 0.123 -4.884 1.00 94.44 97 PHE A O 1
ATOM 778 N N . LEU A 1 98 ? -0.735 0.245 -4.123 1.00 94.94 98 LEU A N 1
ATOM 779 C CA . LEU A 1 98 ? -1.351 -0.045 -5.422 1.00 94.94 98 LEU A CA 1
ATOM 780 C C . LEU A 1 98 ? -1.034 1.038 -6.457 1.00 94.94 98 LEU A C 1
ATOM 782 O O . LEU A 1 98 ? -0.722 0.725 -7.606 1.00 94.94 98 LEU A O 1
ATOM 786 N N . PHE A 1 99 ? -1.053 2.304 -6.046 1.00 94.50 99 PHE A N 1
ATOM 787 C CA . PHE A 1 99 ? -0.679 3.423 -6.904 1.00 94.50 99 PHE A CA 1
ATOM 788 C C . PHE A 1 99 ? 0.790 3.349 -7.344 1.00 94.50 99 PHE A C 1
ATOM 790 O O . PHE A 1 99 ? 1.097 3.564 -8.516 1.00 94.50 99 PHE A O 1
ATOM 797 N N . PHE A 1 100 ? 1.697 2.968 -6.440 1.00 91.31 100 PHE A N 1
ATOM 798 C CA . PHE A 1 100 ? 3.106 2.756 -6.768 1.00 91.31 100 PHE A CA 1
ATOM 799 C C . PHE A 1 100 ? 3.296 1.656 -7.824 1.00 91.31 100 PHE A C 1
ATOM 801 O O . PHE A 1 100 ? 4.003 1.862 -8.810 1.00 91.31 100 PHE A O 1
ATOM 808 N N . ILE A 1 101 ? 2.606 0.519 -7.677 1.00 90.50 101 ILE A N 1
ATOM 809 C CA . ILE A 1 101 ? 2.626 -0.553 -8.684 1.00 90.50 101 ILE A CA 1
ATOM 810 C C . ILE A 1 101 ? 2.090 -0.047 -10.029 1.00 90.50 101 ILE A C 1
ATOM 812 O O . ILE A 1 101 ? 2.699 -0.310 -11.067 1.00 90.50 101 ILE A O 1
ATOM 816 N N . ALA A 1 102 ? 0.994 0.717 -10.025 1.00 90.25 102 ALA A N 1
ATOM 817 C CA . ALA A 1 102 ? 0.416 1.269 -11.247 1.00 90.25 102 ALA A CA 1
ATOM 818 C C . ALA A 1 102 ? 1.418 2.160 -12.005 1.00 90.25 102 ALA A C 1
ATOM 820 O O . ALA A 1 102 ? 1.586 1.990 -13.215 1.00 90.25 102 ALA A O 1
ATOM 821 N N . ILE A 1 103 ? 2.155 3.031 -11.304 1.00 87.94 103 ILE A N 1
ATOM 822 C CA . ILE A 1 103 ? 3.209 3.866 -11.908 1.00 87.94 103 ILE A CA 1
ATOM 823 C C . ILE A 1 103 ? 4.290 3.005 -12.569 1.00 87.94 103 ILE A C 1
ATOM 825 O O . ILE A 1 103 ? 4.673 3.281 -13.706 1.00 87.94 103 ILE A O 1
ATOM 829 N N . LEU A 1 104 ? 4.757 1.947 -11.899 1.00 85.88 104 LEU A N 1
ATOM 830 C CA . LEU A 1 104 ? 5.774 1.052 -12.463 1.00 85.88 104 LEU A CA 1
ATOM 831 C C . LEU A 1 104 ? 5.269 0.330 -13.719 1.00 85.88 104 LEU A C 1
ATOM 833 O O . LEU A 1 104 ? 5.994 0.227 -14.709 1.00 85.88 104 LEU A O 1
ATOM 837 N N . THR A 1 105 ? 4.017 -0.139 -13.713 1.00 84.81 105 THR A N 1
ATOM 838 C CA . THR A 1 105 ? 3.421 -0.788 -14.893 1.00 84.81 105 THR A CA 1
ATOM 839 C C . THR A 1 105 ? 3.234 0.182 -16.059 1.00 84.81 105 THR A C 1
ATOM 841 O O . THR A 1 105 ? 3.491 -0.181 -17.207 1.00 84.81 105 THR A O 1
ATOM 844 N N . TYR A 1 106 ? 2.857 1.429 -15.774 1.00 87.00 106 TYR A N 1
ATOM 845 C CA . TYR A 1 106 ? 2.718 2.478 -16.779 1.00 87.00 106 TYR A CA 1
ATOM 846 C C . TYR A 1 106 ? 4.074 2.897 -17.368 1.00 87.00 106 TYR A C 1
ATOM 848 O O . TYR A 1 106 ? 4.194 3.053 -18.584 1.00 87.00 106 TYR A O 1
ATOM 856 N N . GLY A 1 107 ? 5.113 3.017 -16.533 1.00 84.25 107 GLY A N 1
ATOM 857 C CA . GLY A 1 107 ? 6.491 3.247 -16.979 1.00 84.25 107 GLY A CA 1
ATOM 858 C C . GLY A 1 107 ? 6.948 2.181 -17.973 1.00 84.25 107 GLY A C 1
ATOM 859 O O . GLY A 1 107 ? 7.354 2.517 -19.085 1.00 84.25 107 GLY A O 1
ATOM 860 N N . ARG A 1 108 ? 6.719 0.904 -17.632 1.00 77.50 108 ARG A N 1
ATOM 861 C CA . ARG A 1 108 ? 7.031 -0.233 -18.509 1.00 77.50 108 ARG A CA 1
ATOM 862 C C . ARG A 1 108 ? 6.268 -0.185 -19.837 1.00 77.50 108 ARG A C 1
ATOM 864 O O . ARG A 1 108 ? 6.833 -0.509 -20.877 1.00 77.50 108 ARG A O 1
ATOM 871 N N . ALA A 1 109 ? 4.990 0.199 -19.820 1.00 81.38 109 ALA A N 1
ATOM 872 C CA . ALA A 1 109 ? 4.175 0.299 -21.034 1.00 81.38 109 ALA A CA 1
ATOM 873 C C . ALA A 1 109 ? 4.615 1.452 -21.954 1.00 81.38 109 ALA A C 1
ATOM 875 O O . ALA A 1 109 ? 4.509 1.346 -23.172 1.00 81.38 109 ALA A O 1
ATOM 876 N N . THR A 1 110 ? 5.119 2.542 -21.375 1.00 82.50 110 THR A N 1
ATOM 877 C CA . THR A 1 110 ? 5.547 3.743 -22.109 1.00 82.50 110 THR A CA 1
ATOM 878 C C . THR A 1 110 ? 7.040 3.756 -22.456 1.00 82.50 110 THR A C 1
ATOM 880 O O . THR A 1 110 ? 7.488 4.700 -23.102 1.00 82.50 110 THR A O 1
ATOM 883 N N . GLN A 1 111 ? 7.799 2.718 -22.068 1.00 73.50 111 GLN A N 1
ATOM 884 C CA . GLN A 1 111 ? 9.257 2.604 -22.255 1.00 73.50 111 GLN A CA 1
ATOM 885 C C . GLN A 1 111 ? 10.023 3.842 -21.757 1.00 73.50 111 GLN A C 1
ATOM 887 O O . GLN A 1 111 ? 10.980 4.315 -22.380 1.00 73.50 111 GLN A O 1
ATOM 892 N N . ASN A 1 112 ? 9.573 4.417 -20.640 1.00 75.69 112 ASN A N 1
ATOM 893 C CA . ASN A 1 112 ? 10.181 5.619 -20.092 1.00 75.69 112 ASN A CA 1
ATOM 894 C C . ASN A 1 112 ? 11.442 5.260 -19.293 1.00 75.69 112 ASN A C 1
ATOM 896 O O . ASN A 1 112 ? 11.362 4.858 -18.131 1.00 75.69 112 ASN A O 1
ATOM 900 N N . GLN A 1 113 ? 12.610 5.474 -19.907 1.00 72.38 113 GLN A N 1
ATOM 901 C CA . GLN A 1 113 ? 13.925 5.119 -19.355 1.00 72.38 113 GLN A CA 1
ATOM 902 C C . GLN A 1 113 ? 14.180 5.661 -17.939 1.00 72.38 113 GLN A C 1
ATOM 904 O O . GLN A 1 113 ? 14.859 5.010 -17.147 1.00 72.38 113 GLN A O 1
ATOM 909 N N . LEU A 1 114 ? 13.634 6.834 -17.590 1.00 74.56 114 LEU A N 1
ATOM 910 C CA . LEU A 1 114 ? 13.786 7.401 -16.245 1.00 74.56 114 LEU A CA 1
ATOM 911 C C . LEU A 1 114 ? 13.032 6.594 -15.186 1.00 74.56 114 LEU A C 1
ATOM 913 O O . LEU A 1 114 ? 13.538 6.441 -14.081 1.00 74.56 114 LEU A O 1
ATOM 917 N N . ILE A 1 115 ? 11.840 6.089 -15.511 1.00 74.25 115 ILE A N 1
ATOM 918 C CA . ILE A 1 115 ? 11.013 5.302 -14.586 1.00 74.25 115 ILE A CA 1
ATOM 919 C C . ILE A 1 115 ? 11.552 3.871 -14.501 1.00 74.25 115 ILE A C 1
ATOM 921 O O . ILE A 1 115 ? 11.657 3.312 -13.410 1.00 74.25 115 ILE A O 1
ATOM 925 N N . ASP A 1 116 ? 11.960 3.309 -15.639 1.00 77.25 116 ASP A N 1
ATOM 926 C CA . ASP A 1 116 ? 12.482 1.947 -15.730 1.00 77.25 116 ASP A CA 1
ATOM 927 C C . ASP A 1 116 ? 13.814 1.777 -14.981 1.00 77.25 116 ASP A C 1
ATOM 929 O O . ASP A 1 116 ? 14.025 0.749 -14.340 1.00 77.25 116 ASP A O 1
ATOM 933 N N . ARG A 1 117 ? 14.667 2.811 -14.940 1.00 77.31 117 ARG A N 1
ATOM 934 C CA . ARG A 1 117 ? 15.937 2.784 -14.192 1.00 77.31 117 ARG A CA 1
ATOM 935 C C . ARG A 1 117 ? 15.763 2.542 -12.690 1.00 77.31 117 ARG A C 1
ATOM 937 O O . ARG A 1 117 ? 16.625 1.945 -12.052 1.00 77.31 117 ARG A O 1
ATOM 944 N N . PHE A 1 118 ? 14.671 3.036 -12.112 1.00 76.75 118 PHE A N 1
ATOM 945 C CA . PHE A 1 118 ? 14.380 2.879 -10.684 1.00 76.75 118 PHE A CA 1
ATOM 946 C C . PHE A 1 118 ? 13.464 1.685 -10.395 1.00 76.75 118 PHE A C 1
ATOM 948 O O . PHE A 1 118 ? 13.062 1.494 -9.248 1.00 76.75 118 PHE A O 1
ATOM 955 N N . ASN A 1 119 ? 13.122 0.882 -11.406 1.00 79.56 119 ASN A N 1
ATOM 956 C CA . ASN A 1 119 ? 12.268 -0.281 -11.241 1.00 79.56 119 ASN A CA 1
ATOM 957 C C . ASN A 1 119 ? 13.099 -1.490 -10.761 1.00 79.56 119 ASN A C 1
ATOM 959 O O . ASN A 1 119 ? 13.838 -2.073 -11.556 1.00 79.56 119 ASN A O 1
ATOM 963 N N . PRO A 1 120 ? 12.952 -1.937 -9.499 1.00 78.44 120 PRO A N 1
ATOM 964 C CA . PRO A 1 120 ? 13.746 -3.042 -8.956 1.00 78.44 120 PRO A CA 1
ATOM 965 C C . PRO A 1 120 ? 13.445 -4.397 -9.620 1.00 78.44 120 PRO A C 1
ATOM 967 O O . PRO A 1 120 ? 14.181 -5.359 -9.414 1.00 78.44 120 PRO A O 1
ATOM 970 N N . PHE A 1 121 ? 12.362 -4.497 -10.399 1.00 77.56 121 PHE A N 1
ATOM 971 C CA . PHE A 1 121 ? 11.965 -5.723 -11.090 1.00 77.56 121 PHE A CA 1
ATOM 972 C C . PHE A 1 121 ? 12.570 -5.856 -12.495 1.00 77.56 121 PHE A C 1
ATOM 974 O O . PHE A 1 121 ? 12.461 -6.922 -13.103 1.00 77.56 121 PHE A O 1
ATOM 981 N N . LEU A 1 122 ? 13.190 -4.800 -13.033 1.00 76.31 122 LEU A N 1
ATOM 982 C CA . LEU A 1 122 ? 13.871 -4.852 -14.323 1.00 76.31 122 LEU A CA 1
ATOM 983 C C . LEU A 1 122 ? 15.329 -5.266 -14.117 1.00 76.31 122 LEU A C 1
ATOM 985 O O . LEU A 1 122 ? 16.068 -4.646 -13.360 1.00 76.31 122 LEU A O 1
ATOM 989 N N . LYS A 1 123 ? 15.750 -6.330 -14.805 1.00 71.00 123 LYS A N 1
ATOM 990 C CA . LYS A 1 123 ? 17.159 -6.721 -14.881 1.00 71.00 123 LYS A CA 1
ATOM 991 C C . LYS A 1 123 ? 17.742 -6.147 -16.163 1.00 71.00 123 LYS A C 1
ATOM 993 O O . LYS A 1 123 ? 17.451 -6.645 -17.249 1.00 71.00 123 LYS A O 1
ATOM 998 N N . GLU A 1 124 ? 18.544 -5.097 -16.041 1.00 73.19 124 GLU A N 1
ATOM 999 C CA . GLU A 1 124 ? 19.344 -4.614 -17.164 1.00 73.19 124 GLU A CA 1
ATOM 1000 C C . GLU A 1 124 ? 20.398 -5.672 -17.502 1.00 73.19 124 GLU A C 1
ATOM 1002 O O . G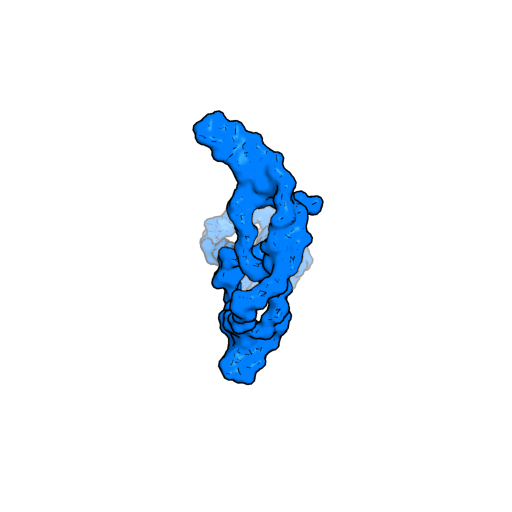LU A 1 124 ? 21.208 -6.049 -16.656 1.00 73.19 124 GLU A O 1
ATOM 1007 N N . THR A 1 125 ? 20.361 -6.184 -18.731 1.00 74.19 125 THR A N 1
ATOM 1008 C CA . THR A 1 125 ? 21.358 -7.139 -19.224 1.00 74.19 125 THR A CA 1
ATOM 1009 C C . TH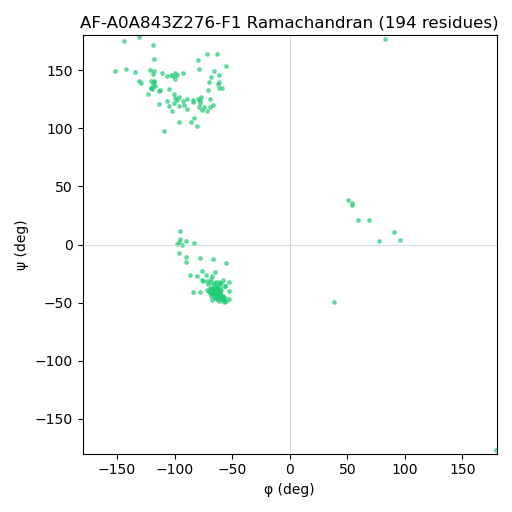R A 1 125 ? 22.132 -6.449 -20.333 1.00 74.19 125 THR A C 1
ATOM 1011 O O . THR A 1 125 ? 21.541 -5.994 -21.311 1.00 74.19 125 THR A O 1
ATOM 1014 N N . TYR A 1 126 ? 23.445 -6.326 -20.165 1.00 78.12 126 TYR A N 1
ATOM 1015 C CA . TYR A 1 126 ? 24.318 -5.730 -21.169 1.00 78.12 126 TYR A CA 1
ATOM 1016 C C . TYR A 1 126 ? 24.844 -6.847 -22.063 1.00 78.12 126 TYR A C 1
ATOM 1018 O O . TYR A 1 126 ? 25.489 -7.771 -21.573 1.00 78.12 126 TYR A O 1
ATOM 1026 N N . GLY A 1 127 ? 24.553 -6.767 -23.358 1.00 83.31 127 GLY A N 1
ATOM 1027 C CA . GLY A 1 127 ? 25.067 -7.699 -24.354 1.00 83.31 127 GLY A CA 1
ATOM 1028 C C . GLY A 1 127 ? 25.935 -6.999 -25.389 1.00 83.31 127 GLY A C 1
ATOM 1029 O O . GLY A 1 127 ? 25.838 -5.785 -25.578 1.00 83.31 127 GLY A O 1
ATOM 1030 N N . TYR A 1 128 ? 26.783 -7.764 -26.070 1.00 85.25 128 TYR A N 1
ATOM 1031 C CA . TYR A 1 128 ? 27.572 -7.271 -27.197 1.00 85.25 128 TYR A CA 1
ATOM 1032 C C . TYR A 1 128 ? 27.216 -8.041 -28.469 1.00 85.25 128 TYR A C 1
ATOM 1034 O O . TYR A 1 128 ? 26.888 -9.228 -28.436 1.00 85.25 128 TYR A O 1
ATOM 1042 N N . ALA A 1 129 ? 27.272 -7.341 -29.598 1.00 87.50 129 ALA A N 1
ATOM 1043 C CA . ALA A 1 129 ? 27.021 -7.896 -30.919 1.00 87.50 129 ALA A CA 1
ATOM 1044 C C . ALA A 1 129 ? 28.171 -7.510 -31.848 1.00 87.50 129 ALA A C 1
ATOM 1046 O O . ALA A 1 129 ? 28.655 -6.378 -31.813 1.00 87.50 129 ALA A O 1
ATOM 1047 N N . LEU A 1 130 ? 28.604 -8.452 -32.681 1.00 85.62 130 LEU A N 1
ATOM 1048 C CA . LEU A 1 130 ? 29.576 -8.186 -33.736 1.00 85.62 130 LEU A CA 1
ATOM 1049 C C . LEU A 1 130 ? 28.813 -7.758 -34.988 1.00 85.62 130 LEU A C 1
ATOM 1051 O O . LEU A 1 130 ? 28.028 -8.533 -35.533 1.00 85.62 130 LEU A O 1
ATOM 1055 N N . LEU A 1 131 ? 29.035 -6.523 -35.434 1.00 85.25 131 LEU A N 1
ATOM 1056 C CA . LEU A 1 131 ? 28.447 -6.007 -36.667 1.00 85.25 131 LEU A CA 1
ATOM 1057 C C . LEU A 1 131 ? 29.448 -6.113 -37.826 1.00 85.25 131 LEU A C 1
ATOM 1059 O O . LEU A 1 131 ? 30.653 -5.959 -37.611 1.00 85.25 131 LEU A O 1
ATOM 1063 N N . PRO A 1 132 ? 28.977 -6.365 -39.060 1.00 81.50 132 PRO A N 1
ATOM 1064 C CA . PRO A 1 132 ? 29.847 -6.417 -40.225 1.00 81.50 132 PRO A CA 1
ATOM 1065 C C . PRO A 1 132 ? 30.414 -5.029 -40.555 1.00 81.50 132 PRO A C 1
ATOM 1067 O O . PRO A 1 132 ? 29.718 -4.020 -40.453 1.00 81.50 132 PRO A O 1
ATOM 1070 N N . GLU A 1 133 ? 31.664 -4.986 -41.023 1.00 81.56 133 GLU A N 1
ATOM 1071 C CA . GLU A 1 133 ? 32.345 -3.742 -41.421 1.00 81.56 133 GLU A CA 1
ATOM 1072 C C . GLU A 1 133 ? 31.629 -3.028 -42.582 1.00 81.56 133 GLU A C 1
ATOM 1074 O O . GLU A 1 133 ? 31.614 -1.800 -42.663 1.00 81.56 133 GLU A O 1
ATOM 1079 N N . LYS A 1 134 ? 30.999 -3.797 -43.481 1.00 80.31 134 LYS A N 1
ATOM 1080 C CA . LYS A 1 134 ? 30.218 -3.285 -44.611 1.00 80.31 134 LYS A CA 1
ATOM 1081 C C . LYS A 1 134 ? 28.798 -3.823 -44.553 1.00 80.31 134 LYS A C 1
ATOM 1083 O O . LYS A 1 134 ? 28.583 -5.028 -44.455 1.00 80.31 134 LYS A O 1
ATOM 1088 N N . VAL A 1 135 ? 27.837 -2.914 -44.664 1.00 80.94 135 VAL A N 1
ATOM 1089 C CA . VAL A 1 135 ? 26.404 -3.220 -44.654 1.00 80.94 135 VAL A CA 1
ATOM 1090 C C . VAL A 1 135 ? 25.832 -3.072 -46.057 1.00 80.94 135 VAL A C 1
ATOM 1092 O O . VAL A 1 135 ? 26.269 -2.214 -46.827 1.00 80.94 135 VAL A O 1
ATOM 1095 N N . ALA A 1 136 ? 24.861 -3.916 -46.404 1.00 85.06 136 ALA A N 1
ATOM 1096 C CA . ALA A 1 136 ? 24.172 -3.801 -47.681 1.00 85.06 136 ALA A CA 1
ATOM 1097 C C . ALA A 1 136 ? 23.463 -2.443 -47.764 1.00 85.06 136 ALA A C 1
ATOM 1099 O O . ALA A 1 136 ? 22.798 -2.017 -46.818 1.00 85.06 136 ALA A O 1
ATOM 1100 N N . THR A 1 137 ? 23.595 -1.765 -48.900 1.00 85.00 137 THR A N 1
ATOM 1101 C CA . THR A 1 137 ? 22.922 -0.492 -49.158 1.00 85.00 137 THR A CA 1
ATOM 1102 C C . THR A 1 137 ? 21.845 -0.664 -50.218 1.00 85.00 137 THR A C 1
ATOM 1104 O O . THR A 1 137 ? 21.952 -1.486 -51.131 1.00 85.00 137 THR A O 1
ATOM 1107 N N . LYS A 1 138 ? 20.776 0.121 -50.099 1.00 86.38 138 LYS A N 1
ATOM 1108 C CA . LYS A 1 138 ? 19.700 0.191 -51.085 1.00 86.38 138 LYS A CA 1
ATOM 1109 C C . LYS A 1 138 ? 19.589 1.612 -51.609 1.00 86.38 138 LYS A C 1
ATOM 1111 O O . LYS A 1 138 ? 19.557 2.561 -50.831 1.00 86.38 138 LYS A O 1
ATOM 1116 N N . LYS A 1 139 ? 19.470 1.750 -52.928 1.00 84.81 139 LYS A N 1
ATOM 1117 C CA . LYS A 1 139 ? 19.244 3.042 -53.581 1.00 84.81 139 LYS A CA 1
ATOM 1118 C C . LYS A 1 139 ? 17.842 3.554 -53.270 1.00 84.81 139 LYS A C 1
ATOM 1120 O O . LYS A 1 139 ? 16.854 2.927 -53.651 1.00 84.81 139 LYS A O 1
ATOM 1125 N N . VAL A 1 140 ? 17.762 4.705 -52.616 1.00 83.62 140 VAL A N 1
ATOM 1126 C CA . VAL A 1 140 ? 16.514 5.393 -52.270 1.00 83.62 140 VAL A CA 1
ATOM 1127 C C . VAL A 1 140 ? 16.518 6.782 -52.903 1.00 83.62 140 VAL A C 1
ATOM 1129 O O . VAL A 1 140 ? 17.546 7.454 -52.968 1.00 83.62 140 VAL A O 1
ATOM 1132 N N . ARG A 1 141 ? 15.364 7.219 -53.415 1.00 81.69 141 ARG A N 1
ATOM 1133 C CA . ARG A 1 141 ? 15.193 8.580 -53.937 1.00 81.69 141 ARG A CA 1
ATOM 1134 C C . ARG A 1 141 ? 14.982 9.532 -52.761 1.00 81.69 141 ARG A C 1
ATOM 1136 O O . ARG A 1 141 ? 14.076 9.325 -51.964 1.00 81.69 141 ARG A O 1
ATOM 1143 N N . GLY A 1 142 ? 15.798 10.571 -52.675 1.00 80.94 142 GLY A N 1
ATOM 1144 C CA . GLY A 1 142 ? 15.692 11.616 -51.666 1.00 80.94 142 GLY A CA 1
ATOM 1145 C C . GLY A 1 142 ? 15.756 13.004 -52.282 1.00 80.94 142 GLY A C 1
ATOM 1146 O O . GLY A 1 142 ? 15.918 13.180 -53.494 1.00 80.94 142 GLY A O 1
ATOM 1147 N N . THR A 1 143 ? 15.642 14.009 -51.424 1.00 78.56 143 THR A N 1
ATOM 1148 C CA . THR A 1 143 ? 15.880 15.400 -51.803 1.00 78.56 143 THR A CA 1
ATOM 1149 C C . THR A 1 143 ? 17.011 15.980 -50.971 1.00 78.56 143 THR A C 1
ATOM 1151 O O . THR A 1 143 ? 17.049 15.784 -49.762 1.00 78.56 143 THR A O 1
ATOM 1154 N N . GLN A 1 144 ? 17.947 16.663 -51.618 1.00 78.75 144 GLN A N 1
ATOM 1155 C CA . GLN A 1 144 ? 19.035 17.380 -50.969 1.00 78.75 144 GLN A CA 1
ATOM 1156 C C . GLN A 1 144 ? 18.692 18.864 -50.929 1.00 78.75 144 GLN A C 1
ATOM 1158 O O . GLN A 1 144 ? 18.350 19.438 -51.968 1.00 78.75 144 GLN A O 1
ATOM 1163 N N . GLN A 1 145 ? 18.798 19.474 -49.754 1.00 77.56 145 GLN A N 1
ATOM 1164 C CA . GLN A 1 145 ? 18.688 20.920 -49.596 1.00 77.56 145 GLN A CA 1
ATOM 1165 C C . GLN A 1 145 ? 20.091 21.519 -49.494 1.00 77.56 145 GLN A C 1
ATOM 1167 O O . GLN A 1 145 ? 20.883 21.095 -48.654 1.00 77.56 145 GLN A O 1
ATOM 1172 N N . SER A 1 146 ? 20.407 22.496 -50.344 1.00 72.12 146 SER A N 1
ATOM 1173 C CA . SER A 1 146 ? 21.564 23.371 -50.129 1.00 72.12 146 SER A CA 1
ATOM 1174 C C . SER A 1 146 ? 21.089 24.802 -49.942 1.00 72.12 146 SER A C 1
ATOM 1176 O O . SER A 1 146 ? 20.206 25.273 -50.664 1.00 72.12 146 SER A O 1
ATOM 1178 N N . THR A 1 147 ? 21.679 25.481 -48.966 1.00 76.06 147 THR A N 1
ATOM 1179 C CA . THR A 1 147 ? 21.438 26.898 -48.707 1.00 76.06 147 THR A CA 1
ATOM 1180 C C . THR A 1 147 ? 22.643 27.673 -49.209 1.00 76.06 147 THR A C 1
ATOM 1182 O O . THR A 1 147 ? 23.761 27.435 -48.755 1.00 76.06 147 THR A O 1
ATOM 1185 N N . ASP A 1 148 ? 22.422 28.571 -50.163 1.00 75.06 148 ASP A N 1
ATOM 1186 C CA . ASP A 1 148 ? 23.478 29.451 -50.664 1.00 75.06 148 ASP A CA 1
ATOM 1187 C C . ASP A 1 148 ? 23.824 30.520 -49.610 1.00 75.06 148 ASP A C 1
ATOM 1189 O O . ASP A 1 148 ? 23.029 30.796 -48.709 1.00 75.06 148 ASP A O 1
ATOM 1193 N N . ALA A 1 149 ? 24.975 31.191 -49.747 1.00 70.75 149 ALA A N 1
ATOM 1194 C CA . ALA A 1 149 ? 25.433 32.246 -48.825 1.00 70.75 149 ALA A CA 1
ATOM 1195 C C . ALA A 1 149 ? 24.428 33.409 -48.632 1.00 70.75 149 ALA A C 1
ATOM 1197 O O . ALA A 1 149 ? 24.513 34.144 -47.653 1.00 70.75 149 ALA A O 1
ATOM 1198 N N . ASN A 1 150 ? 23.441 33.530 -49.528 1.00 70.62 150 ASN A N 1
ATOM 1199 C CA . ASN A 1 150 ? 22.367 34.526 -49.488 1.00 70.62 150 ASN A CA 1
ATOM 1200 C C . ASN A 1 150 ? 21.066 34.008 -48.832 1.00 70.62 150 ASN A C 1
ATOM 1202 O O . ASN A 1 150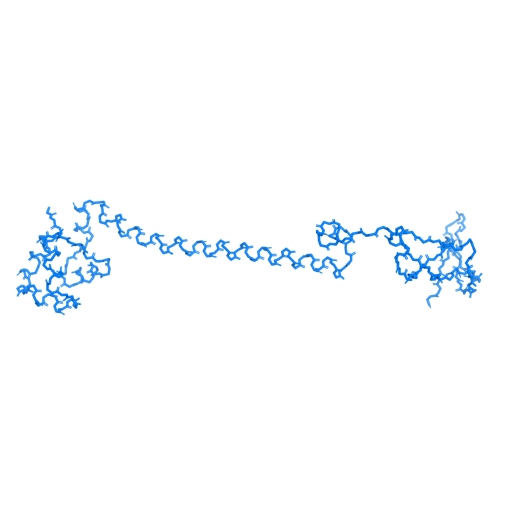 ? 20.016 34.628 -48.982 1.00 70.62 150 ASN A O 1
ATOM 1206 N N . GLY A 1 151 ? 21.088 32.847 -48.167 1.00 71.38 151 GLY A N 1
ATOM 1207 C CA . GLY A 1 151 ? 19.933 32.288 -47.446 1.00 71.38 151 GLY A CA 1
ATOM 1208 C C . GLY A 1 151 ? 18.859 31.633 -48.327 1.00 71.38 151 GLY A C 1
ATOM 1209 O O . GLY A 1 151 ? 17.839 31.167 -47.820 1.00 71.38 151 GLY A O 1
ATOM 1210 N N . LYS A 1 152 ? 19.067 31.552 -49.646 1.00 73.50 152 LYS A N 1
ATOM 1211 C CA . LYS A 1 152 ? 18.144 30.878 -50.570 1.00 73.50 152 LYS A CA 1
ATOM 1212 C C . LYS A 1 152 ? 18.340 29.362 -50.488 1.00 73.50 152 LYS A C 1
ATOM 1214 O O . LYS A 1 152 ? 19.435 28.867 -50.739 1.00 73.50 152 LYS A O 1
ATOM 1219 N N . THR A 1 153 ? 17.276 28.631 -50.152 1.00 72.81 153 THR A N 1
ATOM 1220 C CA . THR A 1 153 ? 17.294 27.160 -50.072 1.00 72.81 153 THR A CA 1
ATOM 1221 C C . THR A 1 153 ? 16.859 26.557 -51.403 1.00 72.81 153 THR A C 1
ATOM 1223 O O . THR A 1 153 ? 15.762 26.836 -51.886 1.00 72.81 153 THR A O 1
ATOM 1226 N N . THR A 1 154 ? 17.698 25.706 -51.989 1.00 73.25 154 THR A N 1
ATOM 1227 C CA . THR A 1 154 ? 17.397 24.989 -53.233 1.00 73.25 154 THR A CA 1
ATOM 1228 C C . THR A 1 154 ? 17.257 23.501 -52.946 1.00 73.25 154 THR A C 1
ATOM 1230 O O . THR A 1 154 ? 18.100 22.917 -52.271 1.00 73.25 154 THR A O 1
ATOM 1233 N N . THR A 1 155 ? 16.200 22.874 -53.471 1.00 78.75 155 THR A N 1
ATOM 1234 C CA . THR A 1 155 ? 15.943 21.436 -53.300 1.00 78.75 155 THR A CA 1
ATOM 1235 C C . THR A 1 155 ? 16.223 20.688 -54.603 1.00 78.75 155 THR A C 1
ATOM 1237 O O . THR A 1 155 ? 15.629 21.003 -55.634 1.00 78.75 155 THR A O 1
ATOM 1240 N N . LYS A 1 156 ? 17.102 19.681 -54.571 1.00 80.12 156 LYS A N 1
ATOM 1241 C CA . LYS A 1 156 ? 17.422 18.815 -55.723 1.00 80.12 156 LYS A CA 1
ATOM 1242 C C . LYS A 1 156 ? 17.046 17.366 -55.433 1.00 80.12 156 LYS A C 1
ATOM 1244 O O . LYS A 1 156 ? 17.269 16.886 -54.328 1.00 80.12 156 LYS A O 1
ATOM 1249 N N . LYS A 1 157 ? 16.497 16.648 -56.420 1.00 81.50 157 LYS A N 1
ATOM 1250 C CA . LYS A 1 157 ? 16.250 15.199 -56.312 1.00 81.50 157 LYS A CA 1
ATOM 1251 C C . LYS A 1 157 ? 17.567 14.446 -56.494 1.00 81.50 157 LYS A C 1
ATOM 1253 O O . LYS A 1 157 ? 18.251 14.662 -57.489 1.00 81.50 157 LYS A O 1
ATOM 1258 N N . VAL A 1 158 ? 17.903 13.569 -55.554 1.00 81.94 158 VAL A N 1
ATOM 1259 C CA . VAL A 1 158 ? 19.160 12.804 -55.534 1.00 81.94 158 VAL A CA 1
ATOM 1260 C C . VAL A 1 158 ? 18.856 11.341 -55.208 1.00 81.94 158 VAL A C 1
ATOM 1262 O O . VAL A 1 158 ? 17.893 11.041 -54.505 1.00 81.94 158 VAL A O 1
ATOM 1265 N N . VAL A 1 159 ? 19.652 10.415 -55.743 1.00 81.12 159 VAL A N 1
ATOM 1266 C CA . VAL A 1 159 ? 19.608 8.995 -55.365 1.00 81.12 159 VAL A CA 1
ATOM 1267 C C . VAL A 1 159 ? 20.687 8.749 -54.317 1.00 81.12 159 VAL A C 1
ATOM 1269 O O . VAL A 1 159 ? 21.842 9.097 -54.542 1.00 81.12 159 VAL A O 1
ATOM 1272 N N . LEU A 1 160 ? 20.300 8.174 -53.181 1.00 80.69 160 LEU A N 1
ATOM 1273 C CA . LEU A 1 160 ? 21.157 7.938 -52.021 1.00 80.69 160 LEU A CA 1
ATOM 1274 C C . LEU A 1 160 ? 21.270 6.444 -51.74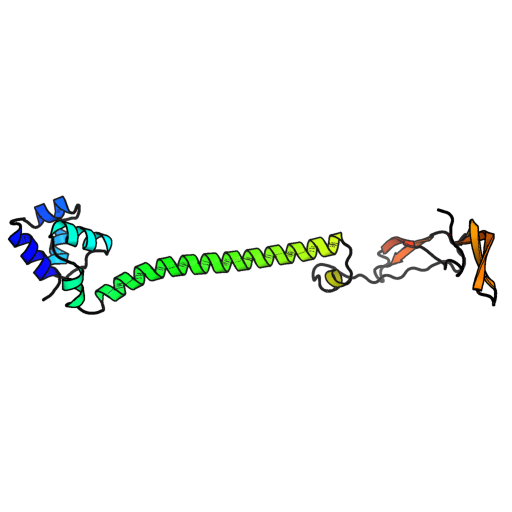8 1.00 80.69 160 LEU A C 1
ATOM 1276 O O . LEU A 1 160 ? 20.271 5.728 -51.824 1.00 80.69 160 LEU A O 1
ATOM 1280 N N . ASP A 1 161 ? 22.462 5.990 -51.378 1.00 81.94 161 ASP A N 1
ATOM 1281 C CA . ASP A 1 161 ? 22.687 4.627 -50.906 1.00 81.94 161 ASP A CA 1
ATOM 1282 C C . ASP A 1 161 ? 22.397 4.563 -49.404 1.00 81.94 161 ASP A C 1
ATOM 1284 O O . ASP A 1 161 ? 23.158 5.068 -48.581 1.00 81.94 161 ASP A O 1
ATOM 1288 N N . MET A 1 162 ? 21.257 3.974 -49.045 1.00 81.69 162 MET A N 1
ATOM 1289 C CA . MET A 1 162 ? 20.781 3.918 -47.668 1.00 81.69 162 MET A CA 1
ATOM 1290 C C . MET A 1 162 ? 21.145 2.566 -47.035 1.00 81.69 162 MET A C 1
ATOM 1292 O O . MET A 1 162 ? 20.782 1.523 -47.597 1.00 81.69 162 MET A O 1
ATOM 1296 N N . PRO A 1 163 ? 21.851 2.546 -45.891 1.00 83.56 163 PRO A N 1
ATOM 1297 C CA . PRO A 1 163 ? 22.224 1.305 -45.219 1.00 83.56 163 PRO A CA 1
ATOM 1298 C C . PRO A 1 163 ? 20.972 0.533 -44.787 1.00 83.56 163 PRO A C 1
ATOM 1300 O O . PRO A 1 163 ? 19.979 1.121 -44.359 1.00 83.56 163 PRO A O 1
ATOM 1303 N N . GLN A 1 164 ? 20.990 -0.785 -44.968 1.00 85.44 164 GLN A N 1
ATOM 1304 C CA . GLN A 1 164 ? 19.890 -1.665 -44.581 1.00 85.44 164 GLN A CA 1
ATOM 1305 C C . GLN A 1 164 ? 20.103 -2.207 -43.163 1.00 85.44 164 GLN A C 1
ATOM 1307 O O . GLN A 1 164 ? 21.251 -2.424 -42.771 1.00 85.44 164 GLN A O 1
ATOM 1312 N N . PRO A 1 165 ? 19.022 -2.439 -42.395 1.00 87.50 165 PRO A N 1
ATOM 1313 C CA . PRO A 1 165 ? 19.129 -3.043 -41.076 1.00 87.50 165 PRO A CA 1
ATOM 1314 C C . PRO A 1 165 ? 19.731 -4.447 -41.169 1.00 87.50 165 PRO A C 1
ATOM 1316 O O . PRO A 1 16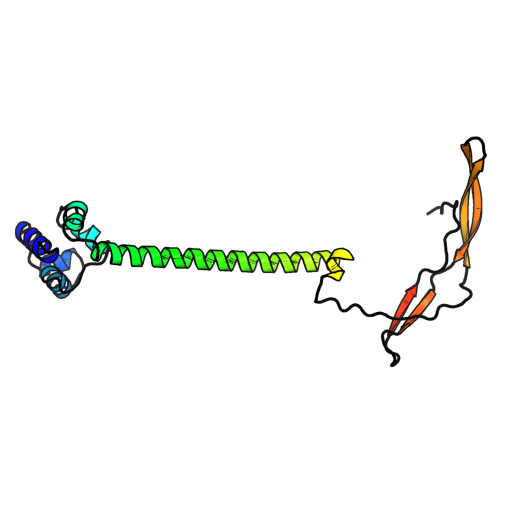5 ? 19.480 -5.171 -42.134 1.00 87.50 165 PRO A O 1
ATOM 1319 N N . VAL A 1 166 ? 20.501 -4.819 -40.151 1.00 88.12 166 VAL A N 1
ATOM 1320 C CA . VAL A 1 166 ? 21.194 -6.108 -40.072 1.00 88.12 166 VAL A CA 1
ATOM 1321 C C . VAL A 1 166 ? 20.716 -6.853 -38.837 1.00 88.12 166 VAL A C 1
ATOM 1323 O O . VAL A 1 166 ? 20.620 -6.271 -37.755 1.00 88.12 166 VAL A O 1
ATOM 1326 N N . ASP A 1 167 ? 20.433 -8.138 -39.007 1.00 89.06 167 ASP A N 1
ATOM 1327 C CA . ASP A 1 167 ? 20.145 -9.037 -37.897 1.00 89.06 167 ASP A CA 1
ATOM 1328 C C . ASP A 1 167 ? 21.481 -9.545 -37.334 1.00 89.06 167 ASP A C 1
ATOM 1330 O O . ASP A 1 167 ? 22.317 -10.068 -38.075 1.00 89.06 167 ASP A O 1
ATOM 1334 N N . ALA A 1 168 ? 21.706 -9.356 -36.035 1.00 88.75 168 ALA A N 1
ATOM 1335 C CA . ALA A 1 168 ? 22.917 -9.787 -35.348 1.00 88.75 168 ALA A CA 1
ATOM 1336 C C . ALA A 1 168 ? 22.558 -10.545 -34.067 1.00 88.75 168 ALA A C 1
ATOM 1338 O O . ALA A 1 168 ? 21.625 -10.177 -33.349 1.00 88.75 168 ALA A O 1
ATOM 1339 N N . TYR A 1 169 ? 23.312 -11.604 -33.778 1.00 89.56 169 TYR A N 1
ATOM 1340 C CA . TYR A 1 169 ? 23.168 -12.346 -32.531 1.00 89.56 169 TYR A CA 1
ATOM 1341 C C . TYR A 1 169 ? 23.837 -11.575 -31.393 1.00 89.56 169 TYR A C 1
ATOM 1343 O O . TYR A 1 169 ? 25.017 -11.220 -31.480 1.00 89.56 169 TYR A O 1
ATOM 1351 N N . VAL A 1 170 ? 23.069 -11.293 -30.344 1.00 91.50 170 VAL A N 1
ATOM 1352 C CA . VAL A 1 170 ? 23.511 -10.519 -29.185 1.00 91.50 170 VAL A CA 1
ATOM 1353 C C . VAL A 1 170 ? 23.796 -11.470 -28.043 1.00 91.50 170 VAL A C 1
ATOM 1355 O O . VAL A 1 170 ? 22.879 -12.104 -27.529 1.00 91.50 170 VAL A O 1
ATOM 1358 N N . TYR A 1 171 ? 25.057 -11.546 -27.631 1.00 88.06 171 TYR A N 1
ATOM 1359 C CA . TYR A 1 171 ? 25.468 -12.372 -26.503 1.00 88.06 171 TYR A CA 1
ATOM 1360 C C . TYR A 1 171 ? 25.136 -11.653 -25.198 1.00 88.06 171 TYR A C 1
ATOM 1362 O O . TYR A 1 171 ? 25.651 -10.563 -24.952 1.00 88.06 171 TYR A O 1
ATOM 1370 N N . SER A 1 172 ? 24.277 -12.251 -24.374 1.00 83.94 172 SER A N 1
ATOM 1371 C CA . SER A 1 172 ? 23.911 -11.748 -23.044 1.00 83.94 172 SER A CA 1
ATOM 1372 C C . SER A 1 172 ? 24.820 -12.276 -21.933 1.00 83.94 172 SER A C 1
ATOM 1374 O O . SER A 1 172 ? 24.803 -11.742 -20.827 1.00 83.94 172 SER A O 1
ATOM 1376 N N . ASP A 1 173 ? 25.604 -13.322 -22.209 1.00 81.50 173 ASP A N 1
ATOM 1377 C CA . ASP A 1 173 ? 26.596 -13.871 -21.288 1.00 81.50 173 ASP A CA 1
ATOM 1378 C C . ASP A 1 173 ? 27.859 -14.382 -22.006 1.00 81.50 173 ASP A C 1
ATOM 1380 O O . ASP A 1 173 ? 27.972 -14.382 -23.232 1.00 81.50 173 ASP A O 1
ATOM 1384 N N . ILE A 1 174 ? 28.842 -14.805 -21.208 1.00 76.56 174 ILE A N 1
ATOM 1385 C CA . ILE A 1 174 ? 30.145 -15.311 -21.670 1.00 76.56 174 ILE A CA 1
ATOM 1386 C C . ILE A 1 174 ? 30.037 -16.768 -22.172 1.00 76.56 174 ILE A C 1
ATOM 1388 O O . ILE A 1 174 ? 30.965 -17.285 -22.789 1.00 76.56 174 ILE A O 1
ATOM 1392 N N . PHE A 1 175 ? 28.914 -17.442 -21.914 1.00 82.31 175 PHE A N 1
ATOM 1393 C CA . PHE A 1 175 ? 28.688 -18.856 -22.224 1.00 82.31 175 PHE A CA 1
ATOM 1394 C C . PHE A 1 175 ? 27.944 -19.072 -23.548 1.00 82.31 175 PHE A C 1
ATOM 1396 O O . PHE A 1 175 ? 27.695 -20.213 -23.933 1.00 82.31 175 PHE A O 1
ATOM 1403 N N . GLY A 1 176 ? 27.634 -17.995 -24.273 1.00 77.50 176 GLY A N 1
ATOM 1404 C CA . GLY A 1 176 ? 27.021 -18.055 -25.597 1.00 77.50 176 GLY A CA 1
ATOM 1405 C C . GLY A 1 176 ? 25.497 -17.907 -25.597 1.00 77.50 176 GLY A C 1
ATOM 1406 O O . GLY A 1 176 ? 24.888 -18.005 -26.666 1.00 77.50 176 GLY A O 1
ATOM 1407 N N . ALA A 1 177 ? 24.864 -17.656 -24.447 1.00 82.94 177 ALA A N 1
ATOM 1408 C CA . ALA A 1 177 ? 23.438 -17.356 -24.409 1.00 82.94 177 ALA A CA 1
ATOM 1409 C C . ALA A 1 177 ? 23.177 -15.974 -25.018 1.00 82.94 177 ALA A C 1
ATOM 1411 O O . ALA A 1 177 ? 23.950 -15.031 -24.821 1.00 82.94 177 ALA A O 1
ATOM 1412 N N . GLY A 1 178 ? 22.096 -15.859 -25.781 1.00 86.94 178 GLY A N 1
ATOM 1413 C CA . GLY A 1 178 ? 21.793 -14.651 -26.525 1.00 86.94 178 GLY A CA 1
ATOM 1414 C C . GLY A 1 178 ? 20.514 -14.755 -27.342 1.00 86.94 178 GLY A C 1
ATOM 1415 O O . GLY A 1 178 ? 19.810 -15.764 -27.304 1.00 86.94 178 GLY A O 1
ATOM 1416 N N . GLU A 1 179 ? 20.227 -13.699 -28.093 1.00 90.38 179 GLU A N 1
ATOM 1417 C CA . GLU A 1 179 ? 19.059 -13.618 -28.967 1.00 90.38 179 GLU A CA 1
ATOM 1418 C C . GLU A 1 179 ? 19.409 -12.889 -30.270 1.00 90.38 179 GLU A C 1
ATOM 1420 O O . GLU A 1 179 ? 20.301 -12.037 -30.316 1.00 90.38 179 GLU A O 1
ATOM 1425 N N . TRP A 1 180 ? 18.706 -13.228 -31.350 1.00 89.88 180 TRP A N 1
ATOM 1426 C CA . TRP A 1 180 ? 18.792 -12.499 -32.612 1.00 89.88 180 TRP A CA 1
ATOM 1427 C C . TRP A 1 180 ? 18.024 -11.184 -32.512 1.00 89.88 180 TRP A C 1
ATOM 1429 O O . TRP A 1 180 ? 16.802 -11.189 -32.383 1.00 89.88 180 TRP A O 1
ATOM 1439 N N . LEU A 1 181 ? 18.733 -10.059 -32.621 1.00 88.44 181 LEU A N 1
ATOM 1440 C CA . LEU A 1 181 ? 18.132 -8.728 -32.642 1.00 88.44 181 LEU A CA 1
ATOM 1441 C C . LEU A 1 181 ? 18.426 -8.011 -33.959 1.00 88.44 181 LEU A C 1
ATOM 1443 O O . LEU A 1 181 ? 19.469 -8.198 -34.588 1.00 88.44 181 LEU A O 1
ATOM 1447 N N . LYS A 1 182 ? 17.487 -7.156 -34.365 1.00 89.25 182 LYS A N 1
ATOM 1448 C CA . LYS A 1 182 ? 17.575 -6.362 -35.589 1.00 89.25 182 LYS A CA 1
ATOM 1449 C C . LYS A 1 182 ? 18.110 -4.971 -35.286 1.00 89.25 182 LYS A C 1
ATOM 1451 O O . LYS A 1 182 ? 17.471 -4.198 -34.575 1.00 89.25 182 LYS A O 1
ATOM 1456 N N . PHE A 1 183 ? 19.250 -4.630 -35.873 1.00 85.44 183 PHE A N 1
ATOM 1457 C CA . PHE A 1 183 ? 19.917 -3.350 -35.670 1.00 85.44 183 PHE A CA 1
ATOM 1458 C C . PHE A 1 183 ? 19.729 -2.431 -36.871 1.00 85.44 183 PHE A C 1
ATOM 1460 O O . PHE A 1 183 ? 19.923 -2.828 -38.022 1.00 85.44 183 PHE A O 1
ATOM 1467 N N . GLN A 1 184 ? 19.391 -1.170 -36.602 1.00 83.12 184 GLN A N 1
ATOM 1468 C CA . GLN A 1 184 ? 19.508 -0.110 -37.599 1.00 83.12 184 GLN A CA 1
ATOM 1469 C C . GLN A 1 184 ? 20.945 0.406 -37.595 1.00 83.12 184 GLN A C 1
ATOM 1471 O O . GLN A 1 184 ? 21.462 0.817 -36.559 1.00 83.12 184 GLN A O 1
ATOM 1476 N N . VAL A 1 185 ? 21.596 0.338 -38.752 1.00 81.06 185 VAL A N 1
ATOM 1477 C CA . VAL A 1 185 ? 23.031 0.592 -38.913 1.00 81.06 185 VAL A CA 1
ATOM 1478 C C . VAL A 1 185 ? 23.275 1.726 -39.901 1.00 81.06 185 VAL A C 1
ATOM 1480 O O . VAL A 1 185 ? 22.502 1.926 -40.834 1.00 81.06 185 VAL A O 1
ATOM 1483 N N . GLY A 1 186 ? 24.379 2.447 -39.702 1.00 73.25 186 GLY A N 1
ATOM 1484 C CA . GLY A 1 186 ? 24.791 3.584 -40.526 1.00 73.25 186 GLY A CA 1
ATOM 1485 C C . GLY A 1 186 ? 24.120 4.910 -40.150 1.00 73.25 186 GLY A C 1
ATOM 1486 O O . GLY A 1 186 ? 23.306 4.990 -39.234 1.00 73.25 186 GLY A O 1
ATOM 1487 N N . THR A 1 187 ? 24.512 5.986 -40.831 1.00 67.88 187 THR A N 1
ATOM 1488 C CA . THR A 1 187 ? 24.024 7.347 -40.575 1.00 67.88 187 THR A CA 1
ATOM 1489 C C . THR A 1 187 ? 23.310 7.895 -41.804 1.00 67.88 187 THR A C 1
ATOM 1491 O O . THR A 1 187 ? 23.773 7.735 -42.933 1.00 67.88 187 THR A O 1
ATOM 1494 N N . ILE A 1 188 ? 22.173 8.565 -41.596 1.00 66.56 188 ILE A N 1
ATOM 1495 C CA . ILE A 1 188 ? 21.529 9.336 -42.663 1.00 66.56 188 ILE A CA 1
ATOM 1496 C C . ILE A 1 188 ? 22.437 10.543 -42.949 1.00 66.56 188 ILE A C 1
ATOM 1498 O O . ILE A 1 188 ? 22.757 11.285 -42.013 1.00 66.56 188 ILE A O 1
ATOM 1502 N N . PRO A 1 189 ? 22.874 10.768 -44.201 1.00 65.25 189 PRO A N 1
ATOM 1503 C CA . PRO A 1 189 ? 23.703 11.921 -44.520 1.00 65.25 189 PRO A CA 1
ATOM 1504 C C . PRO A 1 189 ? 22.967 13.226 -44.163 1.00 65.25 189 PRO A C 1
ATOM 1506 O O . PRO A 1 189 ? 21.779 13.379 -44.454 1.00 65.25 189 PRO A O 1
ATOM 1509 N N . LYS A 1 190 ? 23.652 14.179 -43.517 1.00 63.31 190 LYS A N 1
ATOM 1510 C CA . LYS A 1 190 ? 23.059 15.480 -43.148 1.00 63.31 190 LYS A CA 1
ATOM 1511 C C . LYS A 1 190 ? 22.625 16.255 -44.403 1.00 63.31 190 LYS A C 1
ATOM 1513 O O . LYS A 1 190 ? 23.356 16.280 -45.388 1.00 63.31 190 LYS A O 1
ATOM 1518 N N . GLY A 1 191 ? 21.465 16.920 -44.350 1.00 62.88 191 GLY A N 1
ATOM 1519 C CA . GLY A 1 191 ? 20.954 17.773 -45.439 1.00 62.88 191 GLY A CA 1
ATOM 1520 C C . GLY A 1 191 ? 20.067 17.068 -46.473 1.00 62.88 191 GLY A C 1
ATOM 1521 O O . GLY A 1 191 ? 19.757 17.656 -47.512 1.00 62.88 191 GLY A O 1
ATOM 1522 N N . TYR A 1 192 ? 19.647 15.829 -46.198 1.00 64.50 192 TYR A N 1
ATOM 1523 C CA . TYR A 1 192 ? 18.723 15.084 -47.048 1.00 64.50 192 TYR A CA 1
ATOM 1524 C C . TYR A 1 192 ? 17.387 14.845 -46.347 1.00 64.50 192 TYR A C 1
ATOM 1526 O O . TYR A 1 192 ? 17.354 14.358 -45.220 1.00 64.50 192 TYR A O 1
ATOM 1534 N N . ASN A 1 193 ? 16.289 15.130 -47.047 1.00 63.38 193 ASN A N 1
ATOM 1535 C CA . ASN A 1 193 ? 14.941 14.757 -46.632 1.00 63.38 193 ASN A CA 1
ATOM 1536 C C . ASN A 1 193 ? 14.519 13.517 -47.422 1.00 63.38 193 ASN A C 1
ATOM 1538 O O . ASN A 1 193 ? 14.518 13.528 -48.662 1.00 63.38 193 ASN A O 1
ATOM 1542 N N . MET A 1 194 ? 14.184 12.441 -46.709 1.00 58.31 194 MET A N 1
ATOM 1543 C CA . MET A 1 194 ? 13.585 11.262 -47.328 1.00 58.31 194 MET A CA 1
ATOM 1544 C C . MET A 1 194 ? 12.156 11.607 -47.747 1.00 58.31 194 MET A C 1
ATOM 1546 O O . MET A 1 194 ? 11.409 12.191 -46.964 1.00 58.31 194 MET A O 1
ATOM 1550 N N . CYS A 1 195 ? 11.765 11.254 -48.970 1.00 51.91 195 CYS A N 1
ATOM 1551 C CA . CYS A 1 195 ? 10.343 11.156 -49.280 1.00 51.91 195 CYS A CA 1
ATOM 1552 C C . CYS A 1 195 ? 9.837 9.869 -48.623 1.00 51.91 195 CYS A C 1
ATOM 1554 O O . CYS A 1 195 ? 10.368 8.800 -48.926 1.00 51.91 195 CYS A O 1
ATOM 1556 N N . SER A 1 196 ? 8.885 9.999 -47.696 1.00 41.16 196 SER A N 1
ATOM 1557 C CA . SER A 1 196 ? 8.130 8.878 -47.122 1.00 41.16 196 SER A CA 1
ATOM 1558 C C . SER A 1 196 ? 7.378 8.107 -48.198 1.00 41.16 196 SER A C 1
ATOM 1560 O O . SER A 1 196 ? 6.765 8.801 -49.046 1.00 41.16 196 SER A O 1
#

Foldseek 3Di:
DDQLCVLVVLCVVVVHDLCRVCVVLVHDSVVNVCSNVVVDDDDPVSLVVSCVVSVHDVVVVAVVPDDPVVVVNVVVVVVVVVVVVVVVVVVVVVVVVVVVVVQLVVCVVVVPPVSQVPDPPDDDFDWDWDDDPDAQWDWAWWWFWDQDPVRDIDIDIDIDTAGDWDWTWIARDPVRDTDTDIDDDDDDDPRIDGDD

Sequence (196 aa):
MELGQKLKECRLALNKTQQQMATELHVTRQTVSHWENNDTYPSLDMLVTLSDYLGFSLDTTLKEEGTDMIDSINKELTAGKRYKKIVWQLAILASAFLFFIAILTYGRATQNQLIDRFNPFLKETYGYALLPEKVATKKVRGTQQSTDANGKTTTKKVVLDMPQPVDAYVYSDIFGAGEWLKFQVGTIPKGYNMCS

Nearest PDB structures (foldseek):
  7t8i-assembly1_B  TM=9.422E-01  e=2.855E-03  Bacillus subtilis
  2b5a-assembly1_A  TM=7.990E-01  e=9.030E-03  [Bacillus] caldolyticus
  6jq1-assembly1_A  TM=8.091E-01  e=1.204E-02  Deinococcus geothermalis DSM 11300
  3f52-assembly1_A  TM=8.553E-0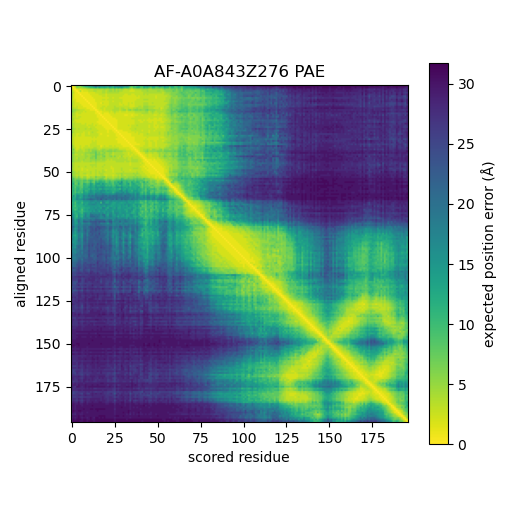1  e=2.142E-02  Corynebacterium glutamicum
  3g5g-assembly5_J  TM=8.513E-01  e=2.545E-02  Enterobacter sp. RFL1396

pLDDT: mean 79.96, std 10.46, range [41.16, 96.38]